Protein AF-A0A9P6IPT3-F1 (afdb_monomer_lite)

Foldseek 3Di:
DAAEEEDCDVVVVVVLCVVLPDDPVCCVVRYHYQHDDLLDLVSLLVRQWDPPDPDTEGDQEAEDADDFDWDADPDPQARIDGPDLQGLLSSLVSNLVSLVVCCVVPVVNLVRAHEYEYEAAAPQAPQDHQEDPVCNCVCVGHCVSSSVNRNSNVVVQVVLVPDPDSSSRRHPYYHYHHFAAEDDDSHLVPAPALVPDDADDSNGGDHDHYHYPNSVVVCVVVPD

Secondary structure (DSSP, 8-state):
--EEEEESSHHHHHHHHHHTT--HHHHHHHEEEEE--TT-HHHHHHHHEESS-SS-EE-SEEEE---PPEEE-S-SS--EEESSTTHHHHHHHHHHHHHHHHHHH-GGGGGGPPEEEEE--SS--SSS--S-HHHHHIIIIISHHHHHHHHHHHHHHHHHHH-S-TTT-SSSEEEEE--SEEES-S-GGG---GGG----BTTB----SEEEHHHHHHHHHHH-

Structure (mmCIF, N/CA/C/O backbone):
data_AF-A0A9P6IPT3-F1
#
_entry.id   AF-A0A9P6IPT3-F1
#
loop_
_atom_site.group_PDB
_atom_site.id
_atom_site.type_symbol
_atom_site.label_atom_id
_atom_site.label_alt_id
_atom_site.label_comp_id
_atom_site.label_asym_id
_atom_site.label_entity_id
_atom_site.label_seq_id
_atom_site.pdbx_PDB_ins_code
_atom_site.Cartn_x
_atom_site.Cartn_y
_atom_site.Cartn_z
_atom_site.occupancy
_atom_site.B_iso_or_equiv
_atom_site.auth_seq_id
_atom_site.auth_comp_id
_atom_site.auth_asym_id
_atom_site.auth_atom_id
_atom_site.pdbx_PDB_model_num
ATOM 1 N N . LEU A 1 1 ? -9.132 -12.779 11.817 1.00 64.38 1 LEU A N 1
ATOM 2 C CA . LEU A 1 1 ? -8.537 -11.549 11.252 1.00 64.38 1 LEU A CA 1
ATOM 3 C C . LEU A 1 1 ? -9.686 -10.701 10.744 1.00 64.38 1 LEU A C 1
ATOM 5 O O . LEU A 1 1 ? -10.383 -11.154 9.851 1.00 64.38 1 LEU A O 1
ATOM 9 N N . PHE A 1 2 ? -9.920 -9.542 11.355 1.00 86.88 2 PHE A N 1
ATOM 10 C CA . PHE A 1 2 ? -10.931 -8.589 10.898 1.00 86.88 2 PHE A CA 1
ATOM 11 C C . PHE A 1 2 ? -10.248 -7.503 10.062 1.00 86.88 2 PHE A C 1
ATOM 13 O O . PHE A 1 2 ? -9.174 -7.040 10.444 1.00 86.88 2 PHE A O 1
ATOM 20 N N . ALA A 1 3 ? -10.863 -7.104 8.952 1.00 92.44 3 ALA A N 1
ATOM 21 C CA . ALA A 1 3 ? -10.350 -6.084 8.050 1.00 92.44 3 ALA A CA 1
ATOM 22 C C . ALA A 1 3 ? -11.380 -4.971 7.834 1.00 92.44 3 ALA A C 1
ATOM 24 O O . ALA A 1 3 ? -12.587 -5.213 7.775 1.00 92.44 3 ALA A O 1
ATOM 25 N N . ALA A 1 4 ? -10.885 -3.749 7.661 1.00 95.06 4 ALA A N 1
ATOM 26 C CA . ALA A 1 4 ? -11.665 -2.623 7.179 1.00 95.06 4 ALA A CA 1
ATOM 27 C C . ALA A 1 4 ? -11.059 -2.133 5.859 1.00 95.06 4 ALA A C 1
ATOM 29 O O . ALA A 1 4 ? -9.839 -2.023 5.738 1.00 95.06 4 ALA A O 1
ATOM 30 N N . ALA A 1 5 ? -11.900 -1.868 4.862 1.00 95.75 5 ALA A N 1
ATOM 31 C CA . ALA A 1 5 ? -11.467 -1.431 3.541 1.00 95.75 5 ALA A CA 1
ATOM 32 C C . ALA A 1 5 ? -12.156 -0.125 3.150 1.00 95.75 5 ALA A C 1
ATOM 34 O O . ALA A 1 5 ? -13.379 -0.016 3.226 1.00 95.75 5 ALA A O 1
ATOM 35 N N . LEU A 1 6 ? -11.372 0.848 2.687 1.00 96.62 6 LEU A N 1
ATOM 36 C CA . LEU A 1 6 ? -11.879 2.078 2.088 1.00 96.62 6 LEU A CA 1
ATOM 37 C C . LEU A 1 6 ? -12.037 1.852 0.586 1.00 96.62 6 LEU A C 1
ATOM 39 O O . LEU A 1 6 ? -11.063 1.552 -0.104 1.00 96.62 6 LEU A O 1
ATOM 43 N N . ALA A 1 7 ? -13.256 1.994 0.073 1.00 95.38 7 ALA A N 1
ATOM 44 C CA . ALA A 1 7 ? -13.542 1.772 -1.338 1.00 95.38 7 ALA A CA 1
ATOM 45 C C . ALA A 1 7 ? -14.465 2.854 -1.908 1.00 95.38 7 ALA A C 1
ATOM 47 O O . ALA A 1 7 ? -15.553 3.099 -1.389 1.00 95.38 7 ALA A O 1
ATOM 48 N N . ARG A 1 8 ? -14.086 3.427 -3.058 1.00 94.00 8 ARG A N 1
ATOM 49 C CA . ARG A 1 8 ? -14.948 4.358 -3.817 1.00 94.00 8 ARG A CA 1
ATOM 50 C C . ARG A 1 8 ? -16.242 3.685 -4.281 1.00 94.00 8 ARG A C 1
ATOM 52 O O . ARG A 1 8 ? -17.315 4.285 -4.272 1.00 94.00 8 ARG A O 1
ATOM 59 N N . THR A 1 9 ? -16.134 2.411 -4.654 1.00 95.75 9 THR A N 1
ATOM 60 C CA . THR A 1 9 ? -17.243 1.575 -5.121 1.00 95.75 9 THR A CA 1
ATOM 61 C C . THR A 1 9 ? -17.257 0.269 -4.320 1.00 95.75 9 THR A C 1
ATOM 63 O O . THR A 1 9 ? -16.605 -0.690 -4.730 1.00 95.75 9 THR A O 1
ATOM 66 N N . PRO A 1 10 ? -17.963 0.213 -3.174 1.00 96.31 10 PRO A N 1
ATOM 67 C CA . PRO A 1 10 ? -18.001 -0.970 -2.311 1.00 96.31 10 PRO A CA 1
ATOM 68 C C . PRO A 1 10 ? -18.419 -2.257 -3.026 1.00 96.31 10 PRO A C 1
ATOM 70 O O . PRO A 1 10 ? -17.764 -3.279 -2.851 1.00 96.31 10 PRO A O 1
ATOM 73 N N . SER A 1 11 ? -19.443 -2.195 -3.888 1.00 96.94 11 SER A N 1
ATOM 74 C CA . SER A 1 11 ? -19.917 -3.361 -4.646 1.00 96.94 11 SER A CA 1
ATOM 75 C C . SER A 1 11 ? -18.811 -3.986 -5.488 1.00 96.94 11 SER A C 1
ATOM 77 O O . SER A 1 11 ? -18.638 -5.193 -5.451 1.00 96.94 11 SER A O 1
ATOM 79 N N . LYS A 1 12 ? -17.970 -3.1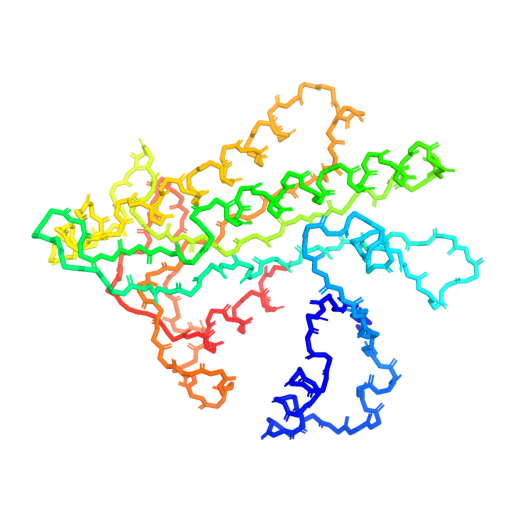72 -6.138 1.00 95.06 12 LYS A N 1
ATOM 80 C CA . LYS A 1 12 ? -16.839 -3.669 -6.931 1.00 95.06 12 LYS A CA 1
ATOM 81 C C . LYS A 1 12 ? -15.877 -4.519 -6.094 1.00 95.06 12 LYS A C 1
ATOM 83 O O . LYS A 1 12 ? -15.401 -5.536 -6.584 1.00 95.06 12 LYS A O 1
ATOM 88 N N . LEU A 1 13 ? -15.583 -4.115 -4.854 1.00 94.94 13 LEU A N 1
ATOM 89 C CA . LEU A 1 13 ? -14.733 -4.903 -3.955 1.00 94.94 13 LEU A CA 1
ATOM 90 C C . LEU A 1 13 ? -15.417 -6.222 -3.581 1.00 94.94 13 LEU A C 1
ATOM 92 O O . LEU A 1 13 ? -14.804 -7.279 -3.703 1.00 94.94 13 LEU A O 1
ATOM 96 N N . THR A 1 14 ? -16.681 -6.160 -3.164 1.00 96.38 14 THR A N 1
ATOM 97 C CA . THR A 1 14 ? -17.465 -7.345 -2.791 1.00 96.38 14 THR A CA 1
ATOM 98 C C . THR A 1 14 ? -17.565 -8.335 -3.952 1.00 96.38 14 THR A C 1
ATOM 100 O O . THR A 1 14 ? -17.230 -9.503 -3.779 1.00 96.38 14 THR A O 1
ATOM 103 N N . ASP A 1 15 ? -17.912 -7.870 -5.152 1.00 96.56 15 ASP A N 1
ATOM 104 C CA . ASP A 1 15 ? -18.024 -8.693 -6.359 1.00 96.56 15 ASP A CA 1
ATOM 105 C C . ASP A 1 15 ? -16.684 -9.356 -6.710 1.00 96.56 15 ASP A C 1
ATOM 107 O O . ASP A 1 15 ? -16.635 -10.546 -7.023 1.00 96.56 15 ASP A O 1
ATOM 111 N N . MET A 1 16 ? -15.572 -8.615 -6.600 1.00 94.56 16 MET A N 1
ATOM 112 C CA . MET A 1 16 ? -14.225 -9.150 -6.830 1.00 94.56 16 MET A CA 1
ATOM 113 C C . MET A 1 16 ? -13.822 -10.219 -5.807 1.00 94.56 16 MET A C 1
ATOM 115 O O . MET A 1 16 ? -13.091 -11.144 -6.160 1.00 94.56 16 MET A O 1
ATOM 119 N N . LEU A 1 17 ? -14.254 -10.104 -4.550 1.00 95.62 17 LEU A N 1
ATOM 120 C CA . LEU A 1 17 ? -13.977 -11.103 -3.513 1.00 95.62 17 LEU A CA 1
ATOM 121 C C . LEU A 1 17 ? -14.840 -12.358 -3.701 1.00 95.62 17 LEU A C 1
ATOM 123 O O . LEU A 1 17 ? -14.320 -13.474 -3.643 1.00 95.62 17 LEU A O 1
ATOM 127 N N . LEU A 1 18 ? -16.130 -12.182 -4.001 1.00 96.50 18 LEU A N 1
ATOM 128 C CA . LEU A 1 18 ? -17.054 -13.277 -4.308 1.00 96.50 18 LEU A CA 1
ATOM 129 C C . LEU A 1 18 ? -16.589 -14.073 -5.535 1.00 96.50 18 LEU A C 1
ATOM 131 O O . LEU A 1 18 ? -16.532 -15.301 -5.493 1.00 96.50 18 LEU A O 1
ATOM 135 N N . ALA A 1 19 ? -16.172 -13.385 -6.604 1.00 95.00 19 ALA A N 1
ATOM 136 C CA . ALA A 1 19 ? -15.645 -14.013 -7.817 1.00 95.00 19 ALA A CA 1
ATOM 137 C C . ALA A 1 19 ? -14.377 -14.852 -7.566 1.00 95.00 19 ALA A C 1
ATOM 139 O O . ALA A 1 19 ? -14.074 -15.772 -8.325 1.00 95.00 19 ALA A O 1
ATOM 140 N N . GLN A 1 20 ? -13.646 -14.562 -6.487 1.00 93.62 20 GLN A N 1
ATOM 141 C CA . GLN A 1 20 ? -12.460 -15.311 -6.071 1.00 93.62 20 GLN A CA 1
ATOM 142 C C . GLN A 1 20 ? -12.770 -16.460 -5.102 1.00 93.62 20 GLN A C 1
ATOM 144 O O . GLN A 1 20 ? -11.864 -17.197 -4.715 1.00 93.62 20 GLN A O 1
ATOM 149 N N . GLY A 1 21 ? -14.046 -16.669 -4.765 1.00 94.38 21 GLY A N 1
ATOM 150 C CA . GLY A 1 21 ? -14.508 -17.771 -3.925 1.00 94.38 21 GLY A CA 1
ATOM 151 C C . GLY A 1 21 ? -14.603 -17.440 -2.436 1.00 94.38 21 GLY A C 1
ATOM 152 O O . GLY A 1 21 ? -14.810 -18.351 -1.635 1.00 94.38 21 GLY A O 1
ATOM 153 N N . VAL A 1 22 ? -14.477 -16.168 -2.041 1.00 95.25 22 VAL A N 1
ATOM 154 C CA . VAL A 1 22 ? -14.778 -15.756 -0.663 1.00 95.25 22 VAL A CA 1
ATOM 155 C C . VAL A 1 22 ? -16.291 -15.816 -0.467 1.00 95.25 22 VAL A C 1
ATOM 157 O O . VAL A 1 22 ? -17.038 -15.257 -1.262 1.00 95.25 22 VAL A O 1
ATOM 160 N N . SER A 1 23 ? -16.765 -16.506 0.570 1.00 97.00 23 SER A N 1
ATOM 161 C CA . SER A 1 23 ? -18.206 -16.611 0.826 1.00 97.00 23 SER A CA 1
ATOM 162 C C . SER A 1 23 ? -18.781 -15.311 1.392 1.00 97.00 23 SER A C 1
ATOM 164 O O . SER A 1 23 ? -18.106 -14.597 2.137 1.00 97.00 23 SER A O 1
ATOM 166 N N . GLN A 1 24 ? -20.060 -15.042 1.113 1.00 96.25 24 GLN A N 1
ATOM 167 C CA . GLN A 1 24 ? -20.765 -13.880 1.666 1.00 96.25 24 GLN A CA 1
ATOM 168 C C . GLN A 1 24 ? -20.699 -13.849 3.202 1.00 96.25 24 GLN A C 1
ATOM 170 O O . GLN A 1 24 ? -20.415 -12.812 3.789 1.00 96.25 24 GLN A O 1
ATOM 175 N N . THR A 1 25 ? -20.842 -15.008 3.853 1.00 96.69 25 THR A N 1
ATOM 176 C CA . THR A 1 25 ? -20.732 -15.135 5.314 1.00 96.69 25 THR A CA 1
ATOM 177 C C . THR A 1 25 ? -19.375 -14.669 5.846 1.00 96.69 25 THR A C 1
ATOM 179 O O . THR A 1 25 ? -19.314 -14.027 6.895 1.00 96.69 25 THR A O 1
ATOM 182 N N . ILE A 1 26 ? -18.274 -14.959 5.144 1.00 95.56 26 ILE A N 1
ATOM 183 C CA . ILE A 1 26 ? -16.946 -14.464 5.532 1.00 95.56 26 ILE A CA 1
ATOM 184 C C . ILE A 1 26 ? -16.878 -12.945 5.371 1.00 95.56 26 ILE A C 1
ATOM 186 O O . ILE A 1 26 ? -16.367 -12.275 6.266 1.00 95.56 26 ILE A O 1
ATOM 190 N N . LEU A 1 27 ? -17.409 -12.395 4.276 1.00 94.94 27 LEU A N 1
ATOM 191 C CA . LEU A 1 27 ? -17.416 -10.948 4.053 1.00 94.94 27 LEU A CA 1
ATOM 192 C C . LEU A 1 27 ? -18.180 -10.221 5.163 1.00 94.94 27 LEU A C 1
ATOM 194 O O . LEU A 1 27 ? -17.615 -9.344 5.809 1.00 94.94 27 LEU A O 1
ATOM 198 N N . ASP A 1 28 ? -19.398 -10.659 5.474 1.00 93.50 28 ASP A N 1
ATOM 199 C CA . ASP A 1 28 ? -20.241 -10.021 6.493 1.00 93.50 28 ASP A CA 1
ATOM 200 C C . ASP A 1 28 ? -19.611 -10.085 7.899 1.00 93.50 28 ASP A C 1
ATOM 202 O O . ASP A 1 28 ? -19.743 -9.170 8.719 1.00 93.50 28 ASP A O 1
ATOM 206 N N . THR A 1 29 ? -18.887 -11.168 8.198 1.00 92.50 29 THR A N 1
ATOM 207 C CA . THR A 1 29 ? -18.313 -11.398 9.533 1.00 92.50 29 THR A CA 1
ATOM 208 C C . THR A 1 29 ? -16.900 -10.847 9.703 1.00 92.50 29 THR A C 1
ATOM 210 O O . THR A 1 29 ? -16.542 -10.472 10.822 1.00 92.50 29 THR A O 1
ATOM 213 N N . GLN A 1 30 ? -16.100 -10.742 8.639 1.00 92.94 30 GLN A N 1
ATOM 214 C CA . GLN A 1 30 ? -14.675 -10.388 8.718 1.00 92.94 30 GLN A CA 1
ATOM 215 C C . GLN A 1 30 ? -14.306 -9.077 8.014 1.00 92.94 30 GLN A C 1
ATOM 217 O O . GLN A 1 30 ? -13.222 -8.567 8.287 1.00 92.94 30 GLN A O 1
ATOM 222 N N . LEU A 1 31 ? -15.170 -8.501 7.171 1.00 94.12 31 LEU A N 1
ATOM 223 C CA . LEU A 1 31 ? -14.871 -7.289 6.405 1.00 94.12 31 LEU A CA 1
ATOM 224 C C . LEU A 1 31 ? -15.882 -6.169 6.688 1.00 94.12 31 LEU A C 1
ATOM 226 O O . LEU A 1 31 ? -17.083 -6.337 6.513 1.00 94.12 31 LEU A O 1
ATOM 230 N N . THR A 1 32 ? -15.386 -4.989 7.053 1.00 94.81 32 THR A N 1
ATOM 231 C CA . THR A 1 32 ? -16.171 -3.747 7.012 1.00 94.81 32 THR A CA 1
ATOM 232 C C . THR A 1 32 ? -15.725 -2.919 5.815 1.00 94.81 32 THR A C 1
ATOM 234 O O . THR A 1 32 ? -14.556 -2.553 5.712 1.00 94.81 32 THR A O 1
ATOM 237 N N . VAL A 1 33 ? -16.646 -2.584 4.911 1.00 95.12 33 VAL A N 1
ATOM 238 C CA . VAL A 1 33 ? -16.342 -1.710 3.769 1.00 95.12 33 VAL A CA 1
ATOM 239 C C . VAL A 1 33 ? -16.861 -0.307 4.049 1.00 95.12 33 VAL A C 1
ATOM 241 O O . VAL A 1 33 ? -18.066 -0.088 4.161 1.00 95.12 33 VAL A O 1
ATOM 244 N N . VAL A 1 34 ? -15.948 0.654 4.137 1.00 95.69 34 VAL A N 1
ATOM 245 C CA . VAL A 1 34 ? -16.264 2.077 4.246 1.00 95.69 34 VAL A CA 1
ATOM 246 C C . VAL A 1 34 ? -16.278 2.663 2.841 1.00 95.69 34 VAL A C 1
ATOM 248 O O . VAL A 1 34 ? -15.278 2.626 2.120 1.00 95.69 34 VAL A O 1
ATOM 251 N N . LYS A 1 35 ? -17.428 3.202 2.431 1.00 96.44 35 LYS A N 1
ATOM 252 C CA . LYS A 1 35 ? -17.524 3.946 1.176 1.00 96.44 35 LYS A CA 1
ATOM 253 C C . LYS A 1 35 ? -16.842 5.300 1.344 1.00 96.44 35 LYS A C 1
ATOM 255 O O . LYS A 1 35 ? -17.249 6.071 2.205 1.00 96.44 35 LYS A O 1
ATOM 260 N N . GLY A 1 36 ? -15.866 5.602 0.497 1.00 95.31 36 GLY A N 1
ATOM 261 C CA . GLY A 1 36 ? -15.194 6.898 0.521 1.00 95.31 36 GLY A CA 1
ATOM 262 C C . GLY A 1 36 ? -14.037 7.002 -0.462 1.00 95.31 36 GLY A C 1
ATOM 263 O O . GLY A 1 36 ? -13.746 6.066 -1.212 1.00 95.31 36 GLY A O 1
ATOM 264 N N . ASP A 1 37 ? -13.395 8.164 -0.452 1.00 94.06 37 ASP A N 1
ATOM 265 C CA . ASP A 1 37 ? -12.212 8.481 -1.249 1.00 94.06 37 ASP A CA 1
ATOM 266 C C . ASP A 1 37 ? -11.037 8.794 -0.317 1.00 94.06 37 ASP A C 1
ATOM 268 O O . ASP A 1 37 ? -11.233 9.217 0.818 1.00 94.06 37 ASP A O 1
ATOM 272 N N . ILE A 1 38 ? -9.806 8.603 -0.786 1.00 93.88 38 ILE A N 1
ATOM 273 C CA . ILE A 1 38 ? -8.619 8.924 0.010 1.00 93.88 38 ILE A CA 1
ATOM 274 C C . ILE A 1 38 ? -8.417 10.439 0.185 1.00 93.88 38 ILE A C 1
ATOM 276 O O . ILE A 1 38 ? -7.635 10.868 1.029 1.00 93.88 38 ILE A O 1
ATOM 280 N N . ALA A 1 39 ? -9.122 11.263 -0.589 1.00 93.62 39 ALA A N 1
ATOM 281 C CA . ALA A 1 39 ? -9.234 12.698 -0.360 1.00 93.62 39 ALA A CA 1
ATOM 282 C C . ALA A 1 39 ? -10.152 13.059 0.828 1.00 93.62 39 ALA A C 1
ATOM 284 O O . ALA A 1 39 ? -10.065 14.172 1.339 1.00 93.62 39 ALA A O 1
ATOM 285 N N . ASP A 1 40 ? -11.016 12.143 1.279 1.00 96.31 40 ASP A N 1
ATOM 286 C CA . ASP A 1 40 ? -11.967 12.372 2.370 1.00 96.31 40 ASP A CA 1
ATOM 287 C C . ASP A 1 40 ? -11.390 11.896 3.713 1.00 96.31 40 ASP A C 1
ATOM 289 O O . ASP A 1 40 ? -11.427 10.712 4.057 1.00 96.31 40 ASP A O 1
ATOM 293 N N . ILE A 1 41 ? -10.878 12.844 4.503 1.00 97.50 41 ILE A N 1
ATOM 294 C CA . ILE A 1 41 ? -10.296 12.579 5.826 1.00 97.50 41 ILE A CA 1
ATOM 295 C C . ILE A 1 41 ? -11.295 11.898 6.769 1.00 97.50 41 ILE A C 1
ATOM 297 O O . ILE A 1 41 ? -10.901 11.010 7.525 1.00 97.50 41 ILE A O 1
ATOM 301 N N . ALA A 1 42 ? -12.586 12.239 6.715 1.00 96.38 42 ALA A N 1
ATOM 302 C CA . ALA A 1 42 ? -13.582 11.617 7.583 1.00 96.38 42 ALA A CA 1
ATOM 303 C C . ALA A 1 42 ? -13.768 10.134 7.230 1.00 96.38 42 ALA A C 1
ATOM 305 O O . ALA A 1 42 ? -13.803 9.282 8.121 1.00 96.38 42 ALA A O 1
ATOM 306 N N . ALA A 1 43 ? -13.804 9.799 5.937 1.00 96.38 43 ALA A N 1
ATOM 307 C CA . ALA A 1 43 ? -13.847 8.409 5.492 1.00 96.38 43 ALA A CA 1
ATOM 308 C C . ALA A 1 43 ? -12.578 7.631 5.884 1.00 96.38 43 ALA A C 1
ATOM 310 O O . ALA A 1 43 ? -12.674 6.473 6.301 1.00 96.38 43 ALA A O 1
ATOM 311 N N . ILE A 1 44 ? -11.401 8.268 5.823 1.00 97.62 44 ILE A N 1
ATOM 312 C CA . ILE A 1 44 ? -10.141 7.671 6.290 1.00 97.62 44 ILE A CA 1
ATOM 313 C C . ILE A 1 44 ? -10.201 7.391 7.795 1.00 97.62 44 ILE A C 1
ATOM 315 O O . ILE A 1 44 ? -9.861 6.296 8.236 1.00 97.62 44 ILE A O 1
ATOM 319 N N . LYS A 1 45 ? -10.681 8.340 8.601 1.00 96.19 45 LYS A N 1
ATOM 320 C CA . LYS A 1 45 ? -10.830 8.130 10.047 1.00 96.19 45 LYS A CA 1
ATOM 321 C C . LYS A 1 45 ? -11.779 6.972 10.348 1.00 96.19 45 LYS A C 1
ATOM 323 O O . LYS A 1 45 ? -11.453 6.111 11.160 1.00 96.19 45 LYS A O 1
ATOM 328 N N . ASN A 1 46 ? -12.899 6.902 9.632 1.00 94.06 46 ASN A N 1
ATOM 329 C CA . ASN A 1 46 ? -13.887 5.837 9.788 1.00 94.06 46 ASN A CA 1
ATOM 330 C C . ASN A 1 46 ? -13.339 4.447 9.443 1.00 94.06 46 ASN A C 1
ATOM 332 O O . ASN A 1 46 ? -13.711 3.485 10.104 1.00 94.06 46 ASN A O 1
ATOM 336 N N . VAL A 1 47 ? -12.470 4.314 8.431 1.00 95.44 47 VAL A N 1
ATOM 337 C CA . VAL A 1 47 ? -11.857 3.010 8.111 1.00 95.44 47 VAL A CA 1
ATOM 338 C C . VAL A 1 47 ? -10.736 2.640 9.089 1.00 95.44 47 VAL A C 1
ATOM 340 O O . VAL A 1 47 ? -10.513 1.459 9.345 1.00 95.44 47 VAL A O 1
ATOM 343 N N . LEU A 1 48 ? -10.027 3.630 9.644 1.00 95.62 48 LEU A N 1
ATOM 344 C CA . LEU A 1 48 ? -8.938 3.408 10.600 1.00 95.62 48 LEU A CA 1
ATOM 345 C C . LEU A 1 48 ? -9.441 3.061 12.006 1.00 95.62 48 LEU A C 1
ATOM 347 O O . LEU A 1 48 ? -8.719 2.415 12.767 1.00 95.62 48 LEU A O 1
ATOM 351 N N . LEU A 1 49 ? -10.654 3.482 12.358 1.00 92.62 49 LEU A N 1
ATOM 352 C CA . LEU A 1 49 ? -11.299 3.154 13.624 1.00 92.62 49 LEU A CA 1
ATOM 353 C C . LEU A 1 49 ? -12.147 1.883 13.481 1.00 92.62 49 LEU A C 1
ATOM 355 O O . LEU A 1 49 ? -13.016 1.766 12.623 1.00 92.62 49 LEU A O 1
ATOM 359 N N . SER A 1 50 ? -11.910 0.912 14.357 1.00 79.12 50 SER A N 1
ATOM 360 C CA . SER A 1 50 ? -12.687 -0.321 14.418 1.00 79.12 50 SER A CA 1
ATOM 361 C C . SER A 1 50 ? -14.094 -0.048 14.936 1.00 79.12 50 SER A C 1
ATOM 363 O O . SER A 1 50 ? -14.278 0.455 16.043 1.00 79.12 50 SER A O 1
ATOM 365 N N . THR A 1 51 ? -15.091 -0.475 14.165 1.00 69.31 51 THR A N 1
ATOM 366 C CA . THR A 1 51 ? -16.510 -0.375 14.530 1.00 69.31 51 THR A CA 1
ATOM 367 C C . THR A 1 51 ? -17.016 -1.567 15.349 1.00 69.31 51 THR A C 1
ATOM 369 O O . THR A 1 51 ? -18.172 -1.576 15.763 1.00 69.31 51 THR A O 1
ATOM 3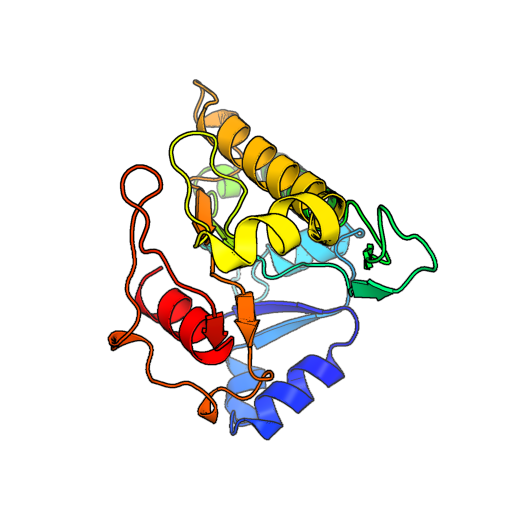72 N N . LYS A 1 52 ? -16.182 -2.595 15.575 1.00 70.06 52 LYS A N 1
ATOM 373 C CA . LYS A 1 52 ? -16.581 -3.850 16.248 1.00 70.06 52 LYS A CA 1
ATOM 374 C C . LYS A 1 52 ? -16.211 -3.922 17.728 1.00 70.06 52 LYS A C 1
ATOM 376 O O . LYS A 1 52 ? -16.582 -4.880 18.400 1.00 70.06 52 LYS A O 1
ATOM 381 N N . SER A 1 53 ? -15.468 -2.944 18.233 1.00 63.59 53 SER A N 1
ATOM 382 C CA . SER A 1 53 ? -15.054 -2.879 19.633 1.00 63.59 53 SER A CA 1
ATOM 383 C C . SER A 1 53 ? -15.915 -1.873 20.392 1.00 63.59 53 SER A C 1
ATOM 385 O O . SER A 1 53 ? -16.239 -0.810 19.874 1.00 63.59 53 SER A O 1
ATOM 387 N N . THR A 1 54 ? -16.261 -2.197 21.637 1.00 63.03 54 THR A N 1
ATOM 388 C CA . THR A 1 54 ? -16.962 -1.282 22.554 1.00 63.03 54 THR A CA 1
ATOM 389 C C . THR A 1 54 ? -16.061 -0.148 23.047 1.00 63.03 54 THR A C 1
ATOM 391 O O . THR A 1 54 ? -16.557 0.894 23.464 1.00 63.03 54 THR A O 1
ATOM 394 N N . ALA A 1 55 ? -14.740 -0.335 22.977 1.00 64.56 55 ALA A N 1
ATOM 395 C CA . ALA A 1 55 ? -13.739 0.702 23.202 1.00 64.56 55 ALA A CA 1
ATOM 396 C C . ALA A 1 55 ? -13.148 1.177 21.865 1.00 64.56 55 ALA A C 1
ATOM 398 O O . ALA A 1 55 ? -13.014 0.353 20.951 1.00 64.56 55 ALA A O 1
ATOM 399 N N . PRO A 1 56 ? -12.720 2.447 21.748 1.00 65.69 56 PRO A N 1
ATOM 400 C CA . PRO A 1 56 ? -12.098 2.924 20.526 1.00 65.69 56 PRO A CA 1
ATOM 401 C C . PRO A 1 56 ? -10.817 2.143 20.237 1.00 65.69 56 PRO A C 1
ATOM 403 O O . PRO A 1 56 ? -9.862 2.148 21.017 1.00 65.69 56 PRO A O 1
ATOM 406 N N . ALA A 1 57 ? -10.823 1.416 19.127 1.00 84.62 57 ALA A N 1
ATOM 407 C CA . ALA A 1 57 ? -9.702 0.603 18.696 1.00 84.62 57 ALA A CA 1
ATOM 408 C C . ALA A 1 57 ? -9.265 1.086 17.319 1.00 84.62 57 ALA A C 1
ATOM 410 O O . ALA A 1 57 ? -10.033 1.027 16.366 1.00 84.62 57 ALA A O 1
ATOM 411 N N . ILE A 1 58 ? -8.035 1.574 17.229 1.00 92.69 58 ILE A N 1
ATOM 412 C CA . ILE A 1 58 ? -7.413 1.941 15.961 1.00 92.69 58 ILE A CA 1
ATOM 413 C C . ILE A 1 58 ? -6.850 0.691 15.276 1.00 92.69 58 ILE A C 1
ATOM 415 O O . ILE A 1 58 ? -6.479 -0.277 15.948 1.00 92.69 58 ILE A O 1
ATOM 419 N N . ALA A 1 59 ? -6.795 0.699 13.946 1.00 93.56 59 ALA A N 1
ATOM 420 C CA . ALA A 1 59 ? -6.144 -0.346 13.170 1.00 93.56 59 ALA A CA 1
ATOM 421 C C . ALA A 1 59 ? -4.705 -0.578 13.662 1.00 93.56 59 ALA A C 1
ATOM 423 O O . ALA A 1 59 ? -3.976 0.364 13.962 1.00 93.56 59 ALA A O 1
ATOM 424 N N . SER A 1 60 ? -4.282 -1.839 13.732 1.00 93.56 60 SER A N 1
ATOM 425 C CA . SER A 1 60 ? -2.905 -2.210 14.085 1.00 93.56 60 SER A CA 1
ATOM 426 C C . SER A 1 60 ? -1.955 -2.159 12.885 1.00 93.56 60 SER A C 1
ATOM 428 O O . SER A 1 60 ? -0.754 -1.925 13.045 1.00 93.56 60 SER A O 1
ATOM 430 N N . GLN A 1 61 ? -2.487 -2.394 11.686 1.00 95.06 61 GLN A N 1
ATOM 431 C CA . GLN A 1 61 ? -1.766 -2.420 10.420 1.00 95.06 61 GLN A CA 1
ATOM 432 C C . GLN A 1 61 ? -2.598 -1.724 9.342 1.00 95.06 61 GLN A C 1
ATOM 434 O O . GLN A 1 61 ? -3.815 -1.890 9.274 1.00 95.06 61 GLN A O 1
ATOM 439 N N . ILE A 1 62 ? -1.923 -0.956 8.494 1.00 97.25 62 ILE A N 1
ATOM 440 C CA . ILE A 1 62 ? -2.490 -0.292 7.323 1.00 97.25 62 ILE A CA 1
ATOM 441 C C . ILE A 1 62 ? -1.762 -0.842 6.102 1.00 97.25 62 ILE A C 1
ATOM 443 O O . ILE A 1 62 ? -0.539 -0.760 6.035 1.00 97.25 62 ILE A O 1
ATOM 447 N N . ILE A 1 63 ? -2.498 -1.362 5.122 1.00 97.06 63 ILE A N 1
ATOM 448 C CA . ILE A 1 63 ? -1.943 -1.778 3.830 1.00 97.06 63 ILE A CA 1
ATOM 449 C C . ILE A 1 63 ? -2.491 -0.835 2.763 1.00 97.06 63 ILE A C 1
ATOM 451 O O . ILE A 1 63 ? -3.702 -0.760 2.559 1.00 97.06 63 ILE A O 1
ATOM 455 N N . SER A 1 64 ? -1.606 -0.109 2.081 1.00 96.38 64 SER A N 1
ATOM 456 C CA . SER A 1 64 ? -1.973 0.820 1.013 1.00 96.38 64 SER A CA 1
ATOM 457 C C . SER A 1 64 ? -1.443 0.344 -0.336 1.00 96.38 64 SER A C 1
ATOM 459 O O . SER A 1 64 ? -0.246 0.397 -0.623 1.00 96.38 64 SER A O 1
ATOM 461 N N . GLY A 1 65 ? -2.375 -0.094 -1.182 1.00 92.25 65 GLY A N 1
ATOM 462 C CA . GLY A 1 65 ? -2.157 -0.356 -2.606 1.00 92.25 65 GLY A CA 1
ATOM 463 C C . GLY A 1 65 ? -2.646 0.782 -3.504 1.00 92.25 65 GLY A C 1
ATOM 464 O O . GLY A 1 65 ? -2.960 0.540 -4.667 1.00 92.25 65 GLY A O 1
ATOM 465 N N . ILE A 1 66 ? -2.789 2.002 -2.969 1.00 91.31 66 ILE A N 1
ATOM 466 C CA . ILE A 1 66 ? -3.304 3.141 -3.735 1.00 91.31 66 ILE A CA 1
ATOM 467 C C . ILE A 1 66 ? -2.302 3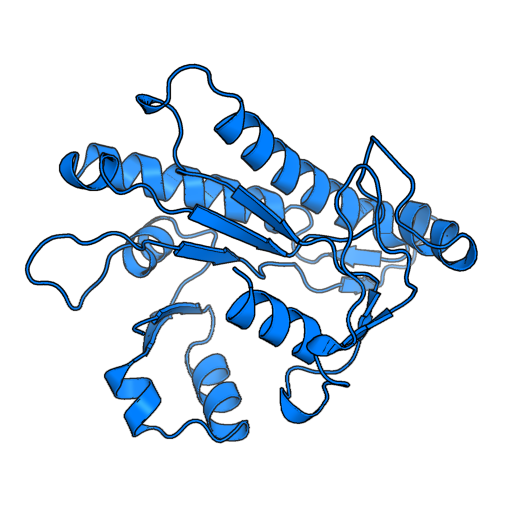.528 -4.829 1.00 91.31 66 ILE A C 1
ATOM 469 O O . ILE A 1 66 ? -1.091 3.635 -4.613 1.00 91.31 66 ILE A O 1
ATOM 473 N N . GLY A 1 67 ? -2.836 3.730 -6.025 1.00 84.31 67 GLY A N 1
ATOM 474 C CA . GLY A 1 67 ? -2.122 4.190 -7.202 1.00 84.31 67 GLY A CA 1
ATOM 475 C C . GLY A 1 67 ? -3.121 4.722 -8.217 1.00 84.31 67 GLY A C 1
ATOM 476 O O . GLY A 1 67 ? -4.302 4.364 -8.181 1.00 84.31 67 GLY A O 1
ATOM 477 N N . GLY A 1 68 ? -2.659 5.601 -9.096 1.00 76.56 68 GLY A N 1
ATOM 478 C CA . GLY A 1 68 ? -3.501 6.137 -10.155 1.00 76.56 68 GLY A CA 1
ATOM 479 C C . GLY A 1 68 ? -3.460 5.260 -11.402 1.00 76.56 68 GLY A C 1
ATOM 480 O O . GLY A 1 68 ? -2.539 4.461 -11.602 1.00 76.56 68 GLY A O 1
ATOM 481 N N . ALA A 1 69 ? -4.493 5.384 -12.230 1.00 73.19 69 ALA A N 1
ATOM 482 C CA . ALA A 1 69 ? -4.577 4.621 -13.464 1.00 73.19 69 ALA A CA 1
ATOM 483 C C . ALA A 1 69 ? -3.674 5.270 -14.527 1.00 73.19 69 ALA A C 1
ATOM 485 O O . ALA A 1 69 ? -3.751 6.488 -14.716 1.00 73.19 69 ALA A O 1
ATOM 486 N N . PRO A 1 70 ? -2.839 4.495 -15.244 1.00 68.56 70 PRO A N 1
ATOM 487 C CA . PRO A 1 70 ? -2.023 5.050 -16.312 1.00 68.56 70 PRO A CA 1
ATOM 488 C C . PRO A 1 70 ? -2.917 5.584 -17.434 1.00 68.56 70 PRO A C 1
ATOM 490 O O . PRO A 1 70 ? -3.895 4.952 -17.832 1.00 68.56 70 PRO A O 1
ATOM 493 N N . GLN A 1 71 ? -2.553 6.747 -17.954 1.00 72.75 71 GLN A N 1
ATOM 494 C CA . GLN A 1 71 ? -3.177 7.421 -19.083 1.00 72.75 71 GLN A CA 1
ATOM 495 C C . GLN A 1 71 ? -2.104 7.650 -20.146 1.00 72.75 71 GLN A C 1
ATOM 497 O O . GLN A 1 71 ? -1.047 8.211 -19.862 1.00 72.75 71 GLN A O 1
ATOM 502 N N . MET A 1 72 ? -2.353 7.208 -21.375 1.00 71.56 72 MET A N 1
ATOM 503 C CA . MET A 1 72 ? -1.429 7.458 -22.482 1.00 71.56 72 MET A CA 1
ATOM 504 C C . MET A 1 72 ? -1.655 8.871 -23.019 1.00 71.56 72 MET A C 1
ATOM 506 O O . MET A 1 72 ? -2.796 9.280 -23.225 1.00 71.56 72 MET A O 1
ATOM 510 N N . GLN A 1 73 ? -0.579 9.606 -23.284 1.00 74.94 73 GLN A N 1
ATOM 511 C CA . GLN A 1 73 ? -0.642 10.926 -23.908 1.00 74.94 73 GLN A CA 1
ATOM 512 C C . GLN A 1 73 ? 0.314 11.021 -25.097 1.00 74.94 73 GLN A C 1
ATOM 514 O O . GLN A 1 73 ? 1.348 10.353 -25.151 1.00 74.94 73 GLN A O 1
ATOM 519 N N . TRP A 1 74 ? -0.019 11.881 -26.059 1.00 67.81 74 TRP A N 1
ATOM 520 C CA . TRP A 1 74 ? 0.792 12.111 -27.255 1.00 67.81 74 TRP A CA 1
ATOM 521 C C . TRP A 1 74 ? 2.032 12.958 -26.935 1.00 67.81 74 TRP A C 1
ATOM 523 O O . TRP A 1 74 ? 2.087 14.153 -27.209 1.00 67.81 74 TRP A O 1
ATOM 533 N N . SER A 1 75 ? 3.044 12.329 -26.335 1.00 72.00 75 SER A N 1
ATOM 534 C CA . SER A 1 75 ? 4.344 12.939 -26.046 1.00 72.00 75 SER A CA 1
ATOM 535 C C . SER A 1 75 ? 5.468 11.920 -26.191 1.00 72.00 75 SER A C 1
ATOM 537 O O . SER A 1 75 ? 5.481 10.896 -25.517 1.00 72.00 75 SER A O 1
ATOM 539 N N . LEU A 1 76 ? 6.465 12.233 -27.024 1.00 66.19 76 LEU A N 1
ATOM 540 C CA . LEU A 1 76 ? 7.651 11.385 -27.212 1.00 66.19 76 LEU A CA 1
ATOM 541 C C . LEU A 1 76 ? 8.547 11.324 -25.964 1.00 66.19 76 LEU A C 1
ATOM 543 O O . LEU A 1 76 ? 9.301 10.373 -25.798 1.00 66.19 76 LEU A O 1
ATOM 547 N N . LYS A 1 77 ? 8.481 12.340 -25.093 1.00 69.06 77 LYS A N 1
ATOM 548 C CA . LYS A 1 77 ? 9.301 12.421 -23.871 1.00 69.06 77 LYS A CA 1
ATOM 549 C C . LYS A 1 77 ? 8.560 11.967 -22.615 1.00 69.06 77 LYS A C 1
ATOM 551 O O . LYS A 1 77 ? 9.207 11.639 -21.630 1.00 69.06 77 LYS A O 1
ATOM 556 N N . ARG A 1 78 ? 7.224 12.007 -22.624 1.00 70.94 78 ARG A N 1
ATOM 557 C CA . ARG A 1 78 ? 6.361 11.660 -21.482 1.00 70.94 78 ARG A CA 1
ATOM 558 C C . ARG A 1 78 ? 5.095 10.949 -21.968 1.00 70.94 78 ARG A C 1
ATOM 560 O O . ARG A 1 78 ? 4.015 11.522 -21.869 1.00 70.94 78 ARG A O 1
ATOM 567 N N . PRO A 1 79 ? 5.202 9.747 -22.547 1.00 68.06 79 PRO A N 1
ATOM 568 C CA . PRO A 1 79 ? 4.066 9.089 -23.195 1.00 68.06 79 PRO A CA 1
ATOM 569 C C . PRO A 1 79 ? 3.008 8.578 -22.206 1.00 68.06 79 PRO A C 1
ATOM 571 O O . PRO A 1 79 ? 1.884 8.297 -22.615 1.00 68.06 79 PRO A O 1
ATOM 574 N N . VAL A 1 80 ? 3.346 8.470 -20.917 1.00 74.12 80 VAL A N 1
ATOM 575 C CA . VAL A 1 80 ? 2.451 8.017 -19.848 1.00 74.12 80 VAL A CA 1
ATOM 576 C C . VAL A 1 80 ? 2.290 9.135 -18.821 1.00 74.12 80 VAL A C 1
ATOM 578 O O . VAL A 1 80 ? 3.272 9.698 -18.345 1.00 74.12 80 VAL A O 1
ATOM 581 N N . THR A 1 81 ? 1.045 9.439 -18.476 1.00 73.00 81 THR A N 1
ATOM 582 C CA . THR A 1 81 ? 0.653 10.239 -17.314 1.00 73.00 81 THR A CA 1
ATOM 583 C C . THR A 1 81 ? -0.277 9.412 -16.424 1.00 73.00 81 THR A C 1
ATOM 585 O O . THR A 1 81 ? -0.582 8.259 -16.729 1.00 73.00 81 THR A O 1
ATOM 588 N N . ILE A 1 82 ? -0.706 9.969 -15.301 1.00 72.75 82 ILE A N 1
ATOM 589 C CA . ILE A 1 82 ? -1.670 9.361 -14.386 1.00 72.75 82 ILE A CA 1
ATOM 590 C C . ILE A 1 82 ? -2.812 10.361 -14.181 1.00 72.75 82 ILE A C 1
ATOM 592 O O . ILE A 1 82 ? -2.576 11.568 -14.151 1.00 72.75 82 ILE A O 1
ATOM 596 N N . ASP A 1 83 ? -4.043 9.861 -14.060 1.00 72.56 83 ASP A N 1
ATOM 597 C CA . ASP A 1 83 ? -5.256 10.660 -13.827 1.00 72.56 83 ASP A CA 1
ATOM 598 C C . ASP A 1 83 ? -5.142 11.602 -12.615 1.00 72.56 83 ASP A C 1
ATOM 600 O O . ASP A 1 83 ? -5.527 12.768 -12.689 1.00 72.56 83 ASP A O 1
ATOM 604 N N . ASN A 1 84 ? -4.552 11.114 -11.524 1.00 80.81 84 ASN A N 1
ATOM 605 C CA . ASN A 1 84 ? -4.099 11.919 -10.400 1.00 80.81 84 ASN A CA 1
ATOM 606 C C . ASN A 1 84 ? -2.599 11.663 -10.149 1.00 80.81 84 ASN A C 1
ATOM 608 O O . ASN A 1 84 ? -2.246 10.668 -9.510 1.00 80.81 84 ASN A O 1
ATOM 612 N N . PRO A 1 85 ? -1.707 12.542 -10.641 1.00 83.75 85 PRO A N 1
ATOM 613 C CA . PRO A 1 85 ? -0.269 12.299 -10.638 1.00 83.75 85 PRO A CA 1
ATOM 614 C C . PRO A 1 85 ? 0.373 12.342 -9.251 1.00 83.75 85 PRO A C 1
ATOM 616 O O . PRO A 1 85 ? 1.527 11.964 -9.155 1.00 83.75 85 PRO A O 1
ATOM 619 N N . ASN A 1 86 ? -0.334 12.787 -8.206 1.00 90.38 86 ASN A N 1
ATOM 620 C CA . ASN A 1 86 ? 0.187 12.858 -6.834 1.00 90.38 86 ASN A CA 1
ATOM 621 C C . ASN A 1 86 ? -0.611 11.973 -5.859 1.00 90.38 86 ASN A C 1
ATOM 623 O O . ASN A 1 86 ? -0.572 12.179 -4.647 1.00 90.38 86 ASN A O 1
ATOM 627 N N . ILE A 1 87 ? -1.410 11.030 -6.369 1.00 92.44 87 ILE A N 1
ATOM 628 C CA . ILE A 1 87 ? -2.370 10.280 -5.552 1.00 92.44 87 ILE A CA 1
ATOM 629 C C . ILE A 1 87 ? -1.703 9.465 -4.442 1.00 92.44 87 ILE A C 1
ATOM 631 O O . ILE A 1 87 ? -2.287 9.334 -3.370 1.00 92.44 87 ILE A O 1
ATOM 635 N N . CYS A 1 88 ? -0.498 8.932 -4.653 1.00 94.00 88 CYS A N 1
ATOM 636 C CA . CYS A 1 88 ? 0.191 8.131 -3.645 1.00 94.00 88 CYS A CA 1
ATOM 637 C C . CYS A 1 88 ? 0.709 9.013 -2.503 1.00 94.00 88 CYS A C 1
ATOM 639 O O . CYS A 1 88 ? 0.513 8.687 -1.329 1.00 94.00 88 CYS A O 1
ATOM 641 N N . ALA A 1 89 ? 1.325 10.150 -2.834 1.00 95.44 89 ALA A N 1
ATOM 642 C CA . ALA A 1 89 ? 1.774 11.137 -1.858 1.00 95.44 89 ALA A CA 1
ATOM 643 C C . ALA A 1 89 ? 0.596 11.766 -1.098 1.00 95.44 89 ALA A C 1
ATOM 645 O O . ALA A 1 89 ? 0.625 11.853 0.135 1.00 95.44 89 ALA A O 1
ATOM 646 N N . THR A 1 90 ? -0.472 12.145 -1.808 1.00 95.75 90 THR A N 1
ATOM 647 C CA . THR A 1 90 ? -1.712 12.660 -1.210 1.00 95.75 90 THR A CA 1
ATOM 648 C C . THR A 1 90 ? -2.342 11.623 -0.287 1.00 95.75 90 THR A C 1
ATOM 650 O O . THR A 1 90 ? -2.700 11.959 0.839 1.00 95.75 90 THR A O 1
ATOM 653 N N . ALA A 1 91 ? -2.411 10.355 -0.702 1.00 96.62 91 ALA A N 1
ATOM 654 C CA . ALA A 1 91 ? -2.948 9.280 0.124 1.00 96.62 91 ALA A CA 1
ATOM 655 C C . ALA A 1 91 ? -2.207 9.149 1.457 1.00 96.62 91 ALA A C 1
ATOM 657 O O . ALA A 1 91 ? -2.826 9.176 2.520 1.00 96.62 91 ALA A O 1
ATOM 658 N N . THR A 1 92 ? -0.878 9.055 1.412 1.00 97.81 92 THR A N 1
ATOM 659 C CA . THR A 1 92 ? -0.060 8.947 2.625 1.00 97.81 92 THR A CA 1
ATOM 660 C C . THR A 1 92 ? -0.184 10.191 3.498 1.00 97.81 92 THR A C 1
ATOM 662 O O . THR A 1 92 ? -0.318 10.066 4.713 1.00 97.81 92 THR A O 1
ATOM 665 N N . THR A 1 93 ? -0.209 11.386 2.906 1.00 98.00 93 THR A N 1
ATOM 666 C CA . THR A 1 93 ? -0.402 12.648 3.642 1.00 98.00 93 THR A CA 1
ATOM 667 C C . THR A 1 93 ? -1.737 12.667 4.383 1.00 98.00 93 THR A C 1
ATOM 669 O O . THR A 1 93 ? -1.775 12.944 5.582 1.00 98.00 93 THR A O 1
ATOM 672 N N . ASN A 1 94 ? -2.816 12.288 3.704 1.00 98.38 94 ASN A N 1
ATOM 673 C CA . ASN A 1 94 ? -4.159 12.275 4.269 1.00 98.38 94 ASN A CA 1
ATOM 674 C C . ASN A 1 94 ? -4.319 11.205 5.357 1.00 98.38 94 ASN A C 1
ATOM 676 O O . ASN A 1 94 ? -4.955 11.459 6.376 1.00 98.38 94 ASN A O 1
ATOM 680 N N . ILE A 1 95 ? -3.673 10.041 5.210 1.00 98.25 95 ILE A N 1
ATOM 681 C CA . ILE A 1 95 ? -3.603 9.030 6.278 1.00 98.25 95 ILE A CA 1
ATOM 682 C C . ILE A 1 95 ? -2.876 9.590 7.508 1.00 98.25 95 ILE A C 1
ATOM 684 O O . ILE A 1 95 ? -3.367 9.436 8.626 1.00 98.25 95 ILE A O 1
ATOM 688 N N . ARG A 1 96 ? -1.736 10.278 7.334 1.00 97.94 96 ARG A N 1
ATOM 689 C CA . ARG A 1 96 ? -1.016 10.913 8.456 1.00 97.94 96 ARG A CA 1
ATOM 690 C C . ARG A 1 96 ? -1.874 11.961 9.154 1.00 97.94 96 ARG A C 1
ATOM 692 O O . ARG A 1 96 ? -1.881 12.012 10.382 1.00 97.94 96 ARG A O 1
ATOM 699 N N . GLN A 1 97 ? -2.585 12.783 8.386 1.00 98.25 97 GLN A N 1
ATOM 700 C CA . GLN A 1 97 ? -3.500 13.780 8.933 1.00 98.25 97 GLN A CA 1
ATOM 701 C C . GLN A 1 97 ? -4.629 13.117 9.730 1.00 98.25 97 GLN A C 1
ATOM 703 O O . GLN A 1 97 ? -4.826 13.462 10.892 1.00 98.25 97 GLN A O 1
ATOM 708 N N . ALA A 1 98 ? -5.306 12.124 9.152 1.00 98.12 98 ALA A N 1
ATOM 709 C CA . ALA A 1 98 ? -6.380 11.392 9.816 1.00 98.12 98 ALA A CA 1
ATOM 710 C C . ALA A 1 98 ? -5.920 10.764 11.141 1.00 98.12 98 ALA A C 1
ATOM 712 O O . ALA A 1 98 ? -6.617 10.869 12.147 1.00 98.12 98 ALA A O 1
ATOM 713 N N . LEU A 1 99 ? -4.725 10.163 11.171 1.00 97.62 99 LEU A N 1
ATOM 714 C CA . LEU A 1 99 ? -4.141 9.619 12.400 1.00 97.62 99 LEU A CA 1
ATOM 715 C C . LEU A 1 99 ? -3.877 10.704 13.449 1.00 97.62 99 LEU A C 1
ATOM 717 O O . LEU A 1 99 ? -4.205 10.505 14.613 1.00 97.62 99 LEU A O 1
ATOM 721 N N . ARG A 1 100 ? -3.333 11.864 13.055 1.00 97.00 100 ARG A N 1
ATOM 722 C CA . ARG A 1 100 ? -3.116 12.994 13.978 1.00 97.00 100 ARG A CA 1
ATOM 723 C C . ARG A 1 100 ? -4.423 13.489 14.587 1.00 97.00 100 ARG A C 1
ATOM 725 O O . ARG A 1 100 ? -4.469 13.726 15.790 1.00 97.00 100 ARG A O 1
ATOM 732 N N . GLU A 1 101 ? -5.473 13.607 13.778 1.00 97.38 101 GLU A N 1
ATOM 733 C CA . GLU A 1 101 ? -6.803 13.988 14.258 1.00 97.38 101 GLU A CA 1
ATOM 734 C C . GLU A 1 101 ? -7.373 12.940 15.222 1.00 97.38 101 GLU A C 1
ATOM 736 O O . GLU A 1 101 ? -7.838 13.302 16.299 1.00 97.38 101 GLU A O 1
ATOM 741 N N . ILE A 1 102 ? -7.258 11.645 14.900 1.00 96.38 102 ILE A N 1
ATOM 742 C CA . ILE A 1 102 ? -7.673 10.555 15.798 1.00 96.38 102 ILE A CA 1
ATOM 743 C C . ILE A 1 102 ? -6.924 10.627 17.133 1.00 96.38 102 ILE A C 1
ATOM 745 O O . ILE A 1 102 ? -7.543 10.503 18.186 1.00 96.38 102 ILE A O 1
ATOM 749 N N . TYR A 1 103 ? -5.609 10.848 17.118 1.00 95.62 103 TYR A N 1
ATOM 750 C CA . TYR A 1 103 ? -4.815 10.944 18.344 1.00 95.62 103 TYR A CA 1
ATOM 751 C C . TYR A 1 103 ? -5.184 12.166 19.187 1.00 95.62 103 TYR A C 1
ATOM 753 O O . TYR A 1 103 ? -5.168 12.079 20.412 1.00 95.62 103 TYR A O 1
ATOM 761 N N . ALA A 1 104 ? -5.534 13.288 18.555 1.00 95.38 104 ALA A N 1
ATOM 762 C CA . ALA A 1 104 ? -5.998 14.479 19.258 1.00 95.38 104 ALA A CA 1
ATOM 763 C C . ALA A 1 104 ? -7.389 14.272 19.884 1.00 95.38 104 ALA A C 1
ATOM 765 O O . ALA A 1 104 ? -7.617 14.664 21.026 1.00 95.38 104 ALA A O 1
ATOM 766 N N . GLU A 1 105 ? -8.303 13.626 19.158 1.00 94.88 105 GLU A N 1
ATOM 767 C CA . GLU A 1 105 ? -9.666 13.332 19.620 1.00 94.88 105 GLU A CA 1
ATOM 768 C C . GLU A 1 105 ? -9.699 12.224 20.679 1.00 94.88 105 GLU A C 1
ATOM 770 O O . GLU A 1 105 ? -10.539 12.236 21.579 1.00 94.88 105 GLU A O 1
ATOM 775 N N . GLN A 1 106 ? -8.795 11.248 20.572 1.00 92.69 106 GLN A N 1
ATOM 776 C CA . GLN A 1 106 ? -8.756 10.050 21.407 1.00 92.69 106 GLN A CA 1
ATOM 777 C C . GLN A 1 106 ? -7.309 9.712 21.806 1.00 92.69 106 GLN A C 1
ATOM 779 O O . GLN A 1 106 ? -6.729 8.757 21.278 1.00 92.69 106 GLN A O 1
ATOM 784 N N . PRO A 1 107 ? -6.712 10.429 22.778 1.00 91.81 107 PRO A N 1
ATOM 785 C CA . PRO A 1 107 ? -5.290 10.293 23.124 1.00 91.81 107 PRO A CA 1
ATOM 786 C C . PRO A 1 107 ? -4.827 8.877 23.494 1.00 91.81 107 PRO A C 1
ATOM 788 O O . PRO A 1 107 ? -3.668 8.527 23.279 1.00 91.81 107 PRO A O 1
ATOM 791 N N . SER A 1 108 ? -5.720 8.019 23.999 1.00 90.69 108 SER A N 1
ATOM 792 C CA . SER A 1 108 ? -5.411 6.612 24.297 1.00 90.69 108 SER A CA 1
ATOM 793 C C . SER A 1 108 ? -5.010 5.803 23.055 1.00 90.69 108 SER A C 1
ATOM 795 O O . SER A 1 108 ? -4.247 4.843 23.165 1.00 90.69 108 SER A O 1
ATOM 797 N N . THR A 1 109 ? -5.466 6.197 21.862 1.00 91.19 109 THR A N 1
ATOM 798 C CA . THR A 1 109 ? -5.114 5.532 20.597 1.00 91.19 109 THR A CA 1
ATOM 799 C C . THR A 1 109 ? -3.666 5.795 20.176 1.00 91.19 109 THR A C 1
ATOM 801 O O . THR A 1 109 ? -3.063 4.948 19.517 1.00 91.19 109 THR A O 1
ATOM 804 N N . ALA A 1 110 ? -3.052 6.893 20.637 1.00 90.81 110 ALA A N 1
ATOM 805 C CA . ALA A 1 110 ? -1.653 7.219 20.354 1.00 90.81 110 ALA A CA 1
ATOM 806 C C . ALA A 1 110 ? -0.660 6.220 20.979 1.00 90.81 110 ALA A C 1
ATOM 808 O O . ALA A 1 110 ? 0.485 6.137 20.541 1.00 90.81 110 ALA A O 1
ATOM 809 N N . GLN A 1 111 ? -1.095 5.423 21.964 1.00 89.56 111 GLN A N 1
ATOM 810 C CA . GLN A 1 111 ? -0.304 4.324 22.536 1.00 89.56 111 GLN A CA 1
ATOM 811 C C . GLN A 1 111 ? -0.270 3.080 21.630 1.00 89.56 111 GLN A C 1
ATOM 813 O O . GLN A 1 111 ? 0.495 2.151 21.880 1.00 89.56 111 GLN A O 1
ATOM 818 N N . ARG A 1 112 ? -1.112 3.028 20.589 1.00 91.12 112 ARG A N 1
ATOM 819 C CA . ARG A 1 112 ? -1.294 1.872 19.697 1.00 91.12 112 ARG A CA 1
ATOM 820 C C . ARG A 1 112 ? -1.176 2.275 18.226 1.00 91.12 112 ARG A C 1
ATOM 822 O O . ARG A 1 112 ? -2.007 1.892 17.409 1.00 91.12 112 ARG A O 1
ATOM 829 N N . LYS A 1 113 ? -0.146 3.059 17.893 1.00 95.06 113 LYS A N 1
ATOM 830 C CA . LYS A 1 113 ? 0.083 3.552 16.524 1.00 95.06 113 LYS A CA 1
ATOM 831 C C . LYS A 1 113 ? 0.157 2.382 15.525 1.00 95.06 113 LYS A C 1
ATOM 833 O O . LYS A 1 113 ? 0.867 1.409 15.803 1.00 95.06 113 LYS A O 1
ATOM 838 N N . PRO A 1 114 ? -0.513 2.458 14.362 1.00 96.12 114 PRO A N 1
ATOM 839 C CA . PRO A 1 114 ? -0.432 1.422 13.343 1.00 96.12 114 PRO A CA 1
ATOM 840 C C . PRO A 1 114 ? 0.960 1.361 12.720 1.00 96.12 114 PRO A C 1
ATOM 842 O O . PRO A 1 114 ? 1.677 2.363 12.654 1.00 96.12 114 PRO A O 1
ATOM 845 N N . SER A 1 115 ? 1.327 0.191 12.197 1.00 97.06 115 SER A N 1
ATOM 846 C CA . SER A 1 115 ? 2.346 0.112 11.144 1.00 97.06 115 SER A CA 1
ATOM 847 C C . SER A 1 115 ? 1.697 0.294 9.776 1.00 97.06 115 SER A C 1
ATOM 849 O O . SER A 1 115 ? 0.549 -0.105 9.584 1.00 97.06 115 SER A O 1
ATOM 851 N N . ILE A 1 116 ? 2.426 0.868 8.822 1.00 98.06 116 ILE A N 1
ATOM 852 C CA . ILE A 1 116 ? 1.942 1.071 7.454 1.00 98.06 116 ILE A CA 1
ATOM 853 C C . ILE A 1 116 ? 2.817 0.336 6.441 1.00 98.06 116 ILE A C 1
ATOM 855 O O . ILE A 1 116 ? 4.034 0.484 6.434 1.00 98.06 116 ILE A O 1
ATOM 859 N N . THR A 1 117 ? 2.186 -0.421 5.554 1.00 98.25 117 THR A N 1
ATOM 860 C CA . THR A 1 117 ? 2.823 -1.078 4.415 1.00 98.25 117 THR A CA 1
ATOM 861 C C . THR A 1 117 ? 2.305 -0.436 3.139 1.00 98.25 117 THR A C 1
ATOM 863 O O . THR A 1 117 ? 1.097 -0.421 2.896 1.00 98.25 117 THR A O 1
ATOM 866 N N . VAL A 1 118 ? 3.203 0.103 2.317 1.00 97.56 118 VAL A N 1
ATOM 867 C CA . VAL A 1 118 ? 2.851 0.725 1.034 1.00 97.56 118 VAL A CA 1
ATOM 868 C C . VAL A 1 118 ? 3.433 -0.056 -0.135 1.00 97.56 118 VAL A C 1
ATOM 870 O O . VAL A 1 118 ? 4.586 -0.491 -0.098 1.00 97.56 118 VAL A O 1
ATOM 873 N N . ILE A 1 119 ? 2.641 -0.201 -1.197 1.00 96.50 119 ILE A N 1
ATOM 874 C CA . ILE A 1 119 ? 3.107 -0.761 -2.467 1.00 96.50 119 ILE A CA 1
ATOM 875 C C . ILE A 1 119 ? 3.663 0.384 -3.322 1.00 96.50 119 ILE A C 1
ATOM 877 O O . ILE A 1 119 ? 2.933 1.273 -3.774 1.00 96.50 119 ILE A O 1
ATOM 881 N N . SER A 1 120 ? 4.976 0.363 -3.515 1.00 94.44 120 SER A N 1
ATOM 882 C CA . SER A 1 120 ? 5.771 1.294 -4.313 1.00 94.44 120 SER A CA 1
ATOM 883 C C . SER A 1 120 ? 6.196 0.638 -5.639 1.00 94.44 120 SER A C 1
ATOM 885 O O . SER A 1 120 ? 5.398 -0.074 -6.248 1.00 94.44 120 SER A O 1
ATOM 887 N N . THR A 1 121 ? 7.413 0.895 -6.120 1.00 92.88 121 THR A N 1
ATOM 888 C CA . THR A 1 121 ? 7.982 0.328 -7.353 1.00 92.88 121 THR A CA 1
ATOM 889 C C . THR A 1 121 ? 9.511 0.306 -7.286 1.00 92.88 121 THR A C 1
ATOM 891 O O . THR A 1 121 ? 10.105 1.112 -6.570 1.00 92.88 121 THR A O 1
ATOM 894 N N . THR A 1 122 ? 10.150 -0.599 -8.031 1.00 92.88 122 THR A N 1
ATOM 895 C CA . THR A 1 122 ? 11.592 -0.514 -8.328 1.00 92.88 122 THR A CA 1
ATOM 896 C C . THR A 1 122 ? 11.903 0.734 -9.167 1.00 92.88 122 THR A C 1
ATOM 898 O O . THR A 1 122 ? 11.007 1.335 -9.763 1.00 92.88 122 THR A O 1
ATOM 901 N N . GLY A 1 123 ? 13.172 1.125 -9.239 1.00 89.12 123 GLY A N 1
ATOM 902 C CA . GLY A 1 123 ? 13.681 2.294 -9.962 1.00 89.12 123 GLY A CA 1
ATOM 903 C C . GLY A 1 123 ? 13.644 3.588 -9.154 1.00 89.12 123 GLY A C 1
ATOM 904 O O . GLY A 1 123 ? 13.708 4.669 -9.741 1.00 89.12 123 GLY A O 1
ATOM 905 N N . LEU A 1 124 ? 13.492 3.477 -7.829 1.00 88.75 124 LEU A N 1
ATOM 906 C CA . LEU A 1 124 ? 13.389 4.607 -6.898 1.00 88.75 124 LEU A CA 1
ATOM 907 C C . LEU A 1 124 ? 14.535 4.701 -5.891 1.00 88.75 124 LEU A C 1
ATOM 909 O O . LEU A 1 124 ? 14.660 5.742 -5.244 1.00 88.75 124 LEU A O 1
ATOM 913 N N . SER A 1 125 ? 15.316 3.632 -5.708 1.00 86.94 125 SER A N 1
ATOM 914 C CA . SER A 1 125 ? 16.378 3.624 -4.704 1.00 86.94 125 SER A CA 1
ATOM 915 C C . SER A 1 125 ? 17.488 4.607 -5.064 1.00 86.94 125 SER A C 1
ATOM 917 O O . SER A 1 125 ? 17.953 4.644 -6.199 1.00 86.94 125 SER A O 1
ATOM 919 N N . ASP A 1 126 ? 17.949 5.355 -4.062 1.00 85.88 126 ASP A N 1
ATOM 920 C CA . ASP A 1 126 ? 19.156 6.181 -4.159 1.00 85.88 126 ASP A CA 1
ATOM 921 C C . ASP A 1 126 ? 20.420 5.417 -3.692 1.00 85.88 126 ASP A C 1
ATOM 923 O O . ASP A 1 126 ? 21.517 5.971 -3.713 1.00 85.88 126 ASP A O 1
ATOM 927 N N . VAL A 1 127 ? 20.281 4.154 -3.254 1.00 89.31 127 VAL A N 1
ATOM 928 C CA . VAL A 1 127 ? 21.368 3.330 -2.686 1.00 89.31 127 VAL A CA 1
ATOM 929 C C . VAL A 1 127 ? 21.969 2.390 -3.730 1.00 89.31 127 VAL A C 1
ATOM 931 O O . VAL A 1 127 ? 23.189 2.318 -3.874 1.00 89.31 127 VAL A O 1
ATOM 934 N N . CYS A 1 128 ? 21.123 1.652 -4.449 1.00 89.69 128 CYS A N 1
ATOM 935 C CA . CYS A 1 128 ? 21.544 0.669 -5.442 1.00 89.69 128 CYS A CA 1
ATOM 936 C C . CYS A 1 128 ? 20.520 0.582 -6.578 1.00 89.69 128 CYS A C 1
ATOM 938 O O . CYS A 1 128 ? 19.325 0.743 -6.353 1.00 89.69 128 CYS A O 1
ATOM 940 N N . GLU A 1 129 ? 20.983 0.293 -7.794 1.00 90.00 129 GLU A N 1
ATOM 941 C CA . GLU A 1 129 ? 20.095 0.041 -8.929 1.00 90.00 129 GLU A CA 1
ATOM 942 C C . GLU A 1 129 ? 19.338 -1.283 -8.733 1.00 90.00 129 GLU A C 1
ATOM 944 O O . GLU A 1 129 ? 19.940 -2.357 -8.667 1.00 90.00 129 GLU A O 1
ATOM 949 N N . ASP A 1 130 ? 18.010 -1.205 -8.656 1.00 90.94 130 ASP A N 1
ATOM 950 C CA . ASP A 1 130 ? 17.101 -2.337 -8.452 1.00 90.94 130 ASP A CA 1
ATOM 951 C C . ASP A 1 130 ? 16.294 -2.690 -9.720 1.00 90.94 130 ASP A C 1
ATOM 953 O O . ASP A 1 130 ? 15.473 -3.614 -9.702 1.00 90.94 130 ASP A O 1
ATOM 957 N N . VAL A 1 131 ? 16.560 -2.012 -10.848 1.00 91.25 131 VAL A N 1
ATOM 958 C CA . VAL A 1 131 ? 15.956 -2.286 -12.160 1.00 91.25 131 VAL A CA 1
ATOM 959 C C . VAL A 1 131 ? 16.952 -3.005 -13.078 1.00 91.25 131 VAL A C 1
ATOM 961 O O . VAL A 1 131 ? 18.092 -2.562 -13.242 1.00 91.25 131 VAL A O 1
ATOM 964 N N . PRO A 1 132 ? 16.553 -4.101 -13.754 1.00 92.06 132 PRO A N 1
ATOM 965 C CA . PRO A 1 132 ? 17.424 -4.740 -14.732 1.00 92.06 132 PRO A CA 1
ATOM 966 C C . PRO A 1 132 ? 17.705 -3.798 -15.907 1.00 92.06 132 PRO A C 1
ATOM 968 O O . PRO A 1 132 ? 16.808 -3.101 -16.378 1.00 92.06 132 PRO A O 1
ATOM 971 N N . PHE A 1 133 ? 18.930 -3.841 -16.438 1.00 88.81 133 PHE A N 1
ATOM 972 C CA . PHE A 1 133 ? 19.416 -2.930 -17.484 1.00 88.81 133 PHE A CA 1
ATOM 973 C C . PHE A 1 133 ? 18.420 -2.701 -18.637 1.00 88.81 133 PHE A C 1
ATOM 975 O O . PHE A 1 133 ? 18.152 -1.564 -19.014 1.00 88.81 133 PHE A O 1
ATOM 982 N N . GLY A 1 134 ? 17.787 -3.766 -19.147 1.00 85.44 134 GLY A N 1
ATOM 983 C CA . GLY A 1 134 ? 16.825 -3.667 -20.253 1.00 85.44 134 GLY A CA 1
ATOM 984 C C . GLY A 1 134 ? 15.555 -2.859 -19.948 1.00 85.44 134 GLY A C 1
ATOM 985 O O . GLY A 1 134 ? 14.867 -2.444 -20.877 1.00 85.44 134 GLY A O 1
ATOM 986 N N . PHE A 1 135 ? 15.225 -2.627 -18.674 1.00 89.00 135 PHE A N 1
ATOM 987 C CA . PHE A 1 135 ? 14.058 -1.848 -18.241 1.00 89.00 135 PHE A CA 1
ATOM 988 C C . PHE A 1 135 ? 14.404 -0.437 -17.767 1.00 89.00 135 PHE A C 1
ATOM 990 O O . PHE A 1 135 ? 13.488 0.357 -17.563 1.00 89.00 135 PHE A O 1
ATOM 997 N N . GLN A 1 136 ? 15.683 -0.077 -17.663 1.00 86.88 136 GLN A N 1
ATOM 998 C CA . GLN A 1 136 ? 16.097 1.244 -17.183 1.00 86.88 136 GLN A CA 1
ATOM 999 C C . GLN A 1 136 ? 15.504 2.379 -18.027 1.00 86.88 136 GLN A C 1
ATOM 1001 O O . GLN A 1 136 ? 14.958 3.332 -17.481 1.00 86.88 136 GLN A O 1
ATOM 1006 N N . THR A 1 137 ? 15.498 2.271 -19.361 1.00 83.50 137 THR A N 1
ATOM 1007 C CA . THR A 1 137 ? 14.883 3.309 -20.211 1.00 83.50 137 THR A CA 1
ATOM 1008 C C . THR A 1 137 ? 13.383 3.453 -19.949 1.00 83.50 137 THR A C 1
ATOM 1010 O O . THR A 1 137 ? 12.884 4.569 -19.820 1.00 83.50 137 THR A O 1
ATOM 1013 N N . LEU A 1 138 ? 12.660 2.336 -19.826 1.00 81.56 138 LEU A N 1
ATOM 1014 C CA . LEU A 1 138 ? 11.235 2.349 -19.489 1.00 81.56 138 LEU A CA 1
ATOM 1015 C C . LEU A 1 138 ? 11.015 3.023 -18.124 1.00 81.56 138 LEU A C 1
ATOM 1017 O O . LEU A 1 138 ? 10.202 3.935 -18.002 1.00 81.56 138 LEU A O 1
ATOM 1021 N N . TYR A 1 139 ? 11.774 2.621 -17.111 1.00 81.56 139 TYR A N 1
ATOM 1022 C CA . TYR A 1 139 ? 11.599 3.083 -15.737 1.00 81.56 139 TYR A CA 1
ATOM 1023 C C . TYR A 1 139 ? 12.003 4.552 -15.548 1.00 81.56 139 TYR A C 1
ATOM 1025 O O . TYR A 1 139 ? 11.269 5.317 -14.929 1.00 81.56 139 TYR A O 1
ATOM 1033 N N . HIS A 1 140 ? 13.124 4.987 -16.121 1.00 78.81 140 HIS A N 1
ATOM 1034 C CA . HIS A 1 140 ? 13.630 6.346 -15.915 1.00 78.81 140 HIS A CA 1
ATOM 1035 C C . HIS A 1 140 ? 13.040 7.385 -16.873 1.00 78.81 140 HIS A C 1
ATOM 1037 O O . HIS A 1 140 ? 13.085 8.573 -16.562 1.00 78.81 140 HIS A O 1
ATOM 1043 N N . VAL A 1 141 ? 12.491 6.976 -18.025 1.00 75.69 141 VAL A N 1
ATOM 1044 C CA . VAL A 1 141 ? 11.931 7.912 -19.018 1.00 75.69 141 VAL A CA 1
ATOM 1045 C C . VAL A 1 141 ? 10.412 7.817 -19.081 1.00 75.69 141 VAL A C 1
ATOM 1047 O O . VAL A 1 141 ? 9.726 8.824 -18.923 1.00 75.69 141 VAL A O 1
ATOM 1050 N N . VAL A 1 142 ? 9.867 6.617 -19.290 1.00 75.62 142 VAL A N 1
ATOM 1051 C CA . VAL A 1 142 ? 8.421 6.430 -19.493 1.00 75.62 142 VAL A CA 1
ATOM 1052 C C . VAL A 1 142 ? 7.656 6.526 -18.175 1.00 75.62 142 VAL A C 1
ATOM 1054 O O . VAL A 1 142 ? 6.581 7.118 -18.140 1.00 75.62 142 VAL A O 1
ATOM 1057 N N . LEU A 1 143 ? 8.218 5.990 -17.089 1.00 80.38 143 LEU A N 1
ATOM 1058 C CA . LEU A 1 143 ? 7.591 5.963 -15.762 1.00 80.38 143 LEU A CA 1
ATOM 1059 C C . LEU A 1 143 ? 8.094 7.067 -14.821 1.00 80.38 143 LEU A C 1
ATOM 1061 O O . LEU A 1 143 ? 7.786 7.051 -13.632 1.00 80.38 143 LEU A O 1
ATOM 1065 N N . ALA A 1 144 ? 8.806 8.066 -15.350 1.00 81.12 144 ALA A N 1
ATOM 1066 C CA . ALA A 1 144 ? 9.417 9.129 -14.555 1.00 81.12 144 ALA A CA 1
ATOM 1067 C C . ALA A 1 144 ? 8.409 9.910 -13.694 1.00 81.12 144 ALA A C 1
ATOM 1069 O O . ALA A 1 144 ? 8.689 10.218 -12.538 1.00 81.12 144 ALA A O 1
ATOM 1070 N N . ASP A 1 145 ? 7.239 10.246 -14.243 1.00 80.31 145 ASP A N 1
ATOM 1071 C CA . ASP A 1 145 ? 6.216 11.000 -13.513 1.00 80.31 145 ASP A CA 1
ATOM 1072 C C . ASP A 1 145 ? 5.520 10.141 -12.429 1.00 80.31 145 ASP A C 1
ATOM 1074 O O . ASP A 1 145 ? 5.509 10.577 -11.277 1.00 80.31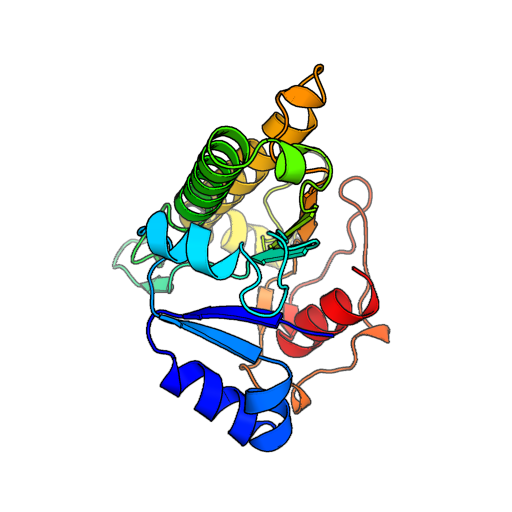 145 ASP A O 1
ATOM 1078 N N . PRO A 1 146 ? 5.070 8.897 -12.705 1.00 84.06 146 PRO A N 1
ATOM 1079 C CA . PRO A 1 146 ? 4.659 7.947 -11.661 1.00 84.06 146 PRO A CA 1
ATOM 1080 C C . PRO A 1 146 ? 5.701 7.732 -10.552 1.00 84.06 146 PRO A C 1
ATOM 1082 O O . PRO A 1 146 ? 5.359 7.608 -9.375 1.00 84.06 146 PRO A O 1
ATOM 1085 N N . HIS A 1 147 ? 6.986 7.693 -10.914 1.00 89.25 147 HIS A N 1
ATOM 1086 C CA . HIS A 1 147 ? 8.077 7.513 -9.961 1.00 89.25 147 HIS A CA 1
ATOM 1087 C C . HIS A 1 147 ? 8.239 8.697 -9.011 1.00 89.25 147 HIS A C 1
ATOM 1089 O O . HIS A 1 147 ? 8.562 8.481 -7.846 1.00 89.25 147 HIS A O 1
ATOM 1095 N N . LYS A 1 148 ? 7.978 9.932 -9.453 1.00 90.44 148 LYS A N 1
ATOM 1096 C CA . LYS A 1 148 ? 8.031 11.107 -8.566 1.00 90.44 148 LYS A CA 1
ATOM 1097 C C . LYS A 1 148 ? 7.014 11.006 -7.435 1.00 90.44 148 LYS A C 1
ATOM 1099 O O . LYS A 1 148 ? 7.377 11.235 -6.287 1.00 90.44 148 LYS A O 1
ATOM 1104 N N . ASP A 1 149 ? 5.783 10.608 -7.747 1.00 92.06 149 ASP A N 1
ATOM 1105 C CA . ASP A 1 149 ? 4.716 10.418 -6.755 1.00 92.06 149 ASP A CA 1
ATOM 1106 C C . ASP A 1 149 ? 5.076 9.336 -5.733 1.00 92.06 149 ASP A C 1
ATOM 1108 O O . ASP A 1 149 ? 4.997 9.536 -4.521 1.00 92.06 149 ASP A O 1
ATOM 1112 N N . LYS A 1 150 ? 5.550 8.183 -6.219 1.00 94.25 150 LYS A N 1
ATOM 1113 C CA . LYS A 1 150 ? 5.989 7.089 -5.348 1.00 94.25 150 LYS A CA 1
ATOM 1114 C C . LYS A 1 150 ? 7.214 7.475 -4.513 1.00 94.25 150 LYS A C 1
ATOM 1116 O O . LYS A 1 150 ? 7.249 7.147 -3.330 1.00 94.25 150 LYS A O 1
ATOM 1121 N N . LYS A 1 151 ? 8.177 8.215 -5.072 1.00 94.62 151 LYS A N 1
ATOM 1122 C CA . LYS A 1 151 ? 9.344 8.715 -4.328 1.00 94.62 151 LYS A CA 1
ATOM 1123 C C . LYS A 1 151 ? 8.927 9.679 -3.219 1.00 94.62 151 LYS A C 1
ATOM 1125 O O . LYS A 1 151 ? 9.422 9.566 -2.102 1.00 94.62 151 LYS A O 1
ATOM 1130 N N . GLU A 1 152 ? 7.978 10.568 -3.494 1.00 96.06 152 GLU A N 1
ATOM 1131 C CA . GLU A 1 152 ? 7.434 11.484 -2.491 1.00 96.06 152 GLU A CA 1
ATOM 1132 C C . GLU A 1 152 ? 6.671 10.737 -1.385 1.00 96.06 152 GLU A C 1
ATOM 1134 O O . GLU A 1 152 ? 6.889 10.982 -0.199 1.00 96.06 152 GLU A O 1
ATOM 1139 N N . MET A 1 153 ? 5.848 9.751 -1.752 1.00 96.88 153 MET A N 1
ATOM 1140 C CA . MET A 1 153 ? 5.196 8.844 -0.804 1.00 96.88 153 MET A CA 1
ATOM 1141 C C . MET A 1 153 ? 6.217 8.155 0.122 1.00 96.88 153 MET A C 1
ATOM 1143 O O . MET A 1 153 ? 6.017 8.109 1.337 1.00 96.88 153 MET A O 1
ATOM 1147 N N . GLU A 1 154 ? 7.315 7.629 -0.428 1.00 97.00 154 GLU A N 1
ATOM 1148 C CA . GLU A 1 154 ? 8.376 6.996 0.361 1.00 97.00 154 GLU A CA 1
ATOM 1149 C C . GLU A 1 154 ? 9.145 7.989 1.243 1.00 97.00 154 GLU A C 1
ATOM 1151 O O . GLU A 1 154 ? 9.499 7.645 2.378 1.00 97.00 154 GLU A O 1
ATOM 1156 N N . ARG A 1 155 ? 9.384 9.213 0.752 1.00 97.00 155 ARG A N 1
ATOM 1157 C CA . ARG A 1 155 ? 10.023 10.298 1.510 1.00 97.00 155 ARG A CA 1
ATOM 1158 C C . ARG A 1 155 ? 9.206 10.634 2.750 1.00 97.00 155 ARG A C 1
ATOM 1160 O O . ARG A 1 155 ? 9.753 10.613 3.846 1.00 97.00 155 ARG A O 1
ATOM 1167 N N . ILE A 1 156 ? 7.896 10.837 2.597 1.00 97.50 156 ILE A N 1
ATOM 1168 C CA . ILE A 1 156 ? 6.979 11.150 3.703 1.00 97.50 156 ILE A CA 1
ATOM 1169 C C . ILE A 1 156 ? 7.056 10.094 4.823 1.00 97.50 156 ILE A C 1
ATOM 1171 O O . ILE A 1 156 ? 7.078 10.442 6.004 1.00 97.50 156 ILE A O 1
ATOM 1175 N N . LEU A 1 157 ? 7.106 8.804 4.471 1.00 97.12 157 LEU A N 1
ATOM 1176 C CA . LEU A 1 157 ? 7.207 7.706 5.446 1.00 97.12 157 LEU A CA 1
ATOM 1177 C C . LEU A 1 157 ? 8.586 7.620 6.107 1.00 97.12 157 LEU A C 1
ATOM 1179 O O . LEU A 1 157 ? 8.694 7.327 7.301 1.00 97.12 157 LEU A O 1
ATOM 1183 N N . THR A 1 158 ? 9.637 7.870 5.327 1.00 96.00 158 THR A N 1
ATOM 1184 C CA . THR A 1 158 ? 11.018 7.884 5.819 1.00 96.00 158 THR A CA 1
ATOM 1185 C C . THR A 1 158 ? 11.210 9.038 6.805 1.00 96.00 158 THR A C 1
ATOM 1187 O O . THR A 1 158 ? 11.776 8.836 7.874 1.00 96.00 158 THR A O 1
ATOM 1190 N N . GLU A 1 159 ? 10.654 10.214 6.510 1.00 96.44 159 GLU A N 1
ATOM 1191 C CA . GLU A 1 159 ? 10.678 11.379 7.399 1.00 96.44 159 GLU A CA 1
ATOM 1192 C C . GLU A 1 159 ? 9.916 11.142 8.695 1.00 96.44 159 GLU A C 1
ATOM 1194 O O . GLU A 1 159 ? 10.423 11.483 9.758 1.00 96.44 159 GLU A O 1
ATOM 1199 N N . ASP A 1 160 ? 8.736 10.517 8.632 1.00 96.12 160 ASP A N 1
ATOM 1200 C CA . ASP A 1 160 ? 7.992 10.151 9.841 1.00 96.12 160 ASP A CA 1
ATOM 1201 C C . ASP A 1 160 ? 8.813 9.209 10.734 1.00 96.12 160 ASP A C 1
ATOM 1203 O O . ASP A 1 160 ? 8.899 9.415 11.941 1.00 96.12 160 ASP A O 1
ATOM 1207 N N . SER A 1 161 ? 9.489 8.228 10.128 1.00 93.44 161 SER A N 1
ATOM 1208 C CA . SER A 1 161 ? 10.337 7.262 10.841 1.00 93.44 161 SER A CA 1
ATOM 1209 C C . SER A 1 161 ? 11.614 7.890 11.414 1.00 93.44 161 SER A C 1
ATOM 1211 O O . SER A 1 161 ? 12.114 7.434 12.440 1.00 93.44 161 SER A O 1
ATOM 1213 N N . ALA A 1 162 ? 12.133 8.941 10.773 1.00 94.69 162 ALA A N 1
ATOM 1214 C CA . ALA A 1 162 ? 13.350 9.644 11.176 1.00 94.69 162 ALA A CA 1
ATOM 1215 C C . ALA A 1 162 ? 13.130 10.689 12.287 1.00 94.69 162 ALA A C 1
ATOM 1217 O O . ALA A 1 162 ? 14.106 11.217 12.821 1.00 94.69 162 ALA A O 1
ATOM 1218 N N . LEU A 1 163 ? 11.878 10.998 12.658 1.00 93.88 163 LEU A N 1
ATOM 1219 C CA . LEU A 1 163 ? 11.599 11.921 13.762 1.00 93.88 163 LEU A CA 1
ATOM 1220 C C . LEU A 1 163 ? 12.213 11.383 15.067 1.00 93.88 163 LEU A C 1
ATOM 1222 O O . LEU A 1 163 ? 11.959 10.226 15.413 1.00 93.88 163 LEU A O 1
ATOM 1226 N N . PRO A 1 164 ? 12.995 12.189 15.809 1.00 90.81 164 PRO A N 1
ATOM 1227 C CA . PRO A 1 164 ? 13.682 11.724 17.014 1.00 90.81 164 PRO A CA 1
ATOM 1228 C C . PRO A 1 164 ? 12.709 11.441 18.162 1.00 90.81 164 PRO A C 1
ATOM 1230 O O . PRO A 1 164 ? 12.921 10.512 18.934 1.00 90.81 164 PRO A O 1
ATOM 1233 N N . ASP A 1 165 ? 11.632 12.220 18.251 1.00 92.06 165 ASP A N 1
ATOM 1234 C CA . ASP A 1 165 ? 10.579 12.022 19.238 1.00 92.06 165 ASP A CA 1
ATOM 1235 C C . ASP A 1 165 ? 9.545 11.010 18.727 1.00 92.06 165 ASP A C 1
ATOM 1237 O O . ASP A 1 165 ? 8.809 11.272 17.770 1.00 92.06 165 ASP A O 1
ATOM 1241 N N . GLU A 1 166 ? 9.460 9.858 19.395 1.00 87.81 166 GLU A N 1
ATOM 1242 C CA . GLU A 1 166 ? 8.462 8.827 19.104 1.00 87.81 166 GLU A CA 1
ATOM 1243 C C . GLU A 1 166 ? 7.031 9.344 19.245 1.00 87.81 166 GLU A C 1
ATOM 1245 O O . GLU A 1 166 ? 6.136 8.866 18.542 1.00 87.81 166 GLU A O 1
ATOM 1250 N N . SER A 1 167 ? 6.795 10.331 20.116 1.00 87.38 167 SER A N 1
ATOM 1251 C CA . SER A 1 167 ? 5.477 10.928 20.319 1.00 87.38 167 SER A CA 1
ATOM 1252 C C . SER A 1 167 ? 4.998 11.672 19.065 1.00 87.38 167 SER A C 1
ATOM 1254 O O . SER A 1 167 ? 3.822 11.559 18.709 1.00 87.38 167 SER A O 1
ATOM 1256 N N . ALA A 1 168 ? 5.924 12.295 18.326 1.00 90.31 168 ALA A N 1
ATOM 1257 C CA . ALA A 1 168 ? 5.665 13.055 17.104 1.00 90.31 168 ALA A CA 1
ATOM 1258 C C . ALA A 1 168 ? 5.434 12.184 15.852 1.00 90.31 168 ALA A C 1
ATOM 1260 O O . ALA A 1 168 ? 4.854 12.663 14.869 1.00 90.31 168 ALA A O 1
ATOM 1261 N N . ARG A 1 169 ? 5.864 10.913 15.874 1.00 95.56 169 ARG A N 1
ATOM 1262 C CA . ARG A 1 169 ? 5.616 9.941 14.791 1.00 95.56 169 ARG A CA 1
ATOM 1263 C C . ARG A 1 169 ? 4.137 9.597 14.710 1.00 95.56 169 ARG A C 1
ATOM 1265 O O . ARG A 1 169 ? 3.481 9.472 15.743 1.00 95.56 169 ARG A O 1
ATOM 1272 N N . VAL A 1 170 ? 3.594 9.384 13.516 1.00 97.00 170 VAL A N 1
ATOM 1273 C CA . VAL A 1 170 ? 2.190 8.945 13.387 1.00 97.00 170 VAL A CA 1
ATOM 1274 C C . VAL A 1 170 ? 2.060 7.433 13.253 1.00 97.00 170 VAL A C 1
ATOM 1276 O O . VAL A 1 170 ? 1.037 6.875 13.652 1.00 97.00 170 VAL A O 1
ATOM 1279 N N . PHE A 1 171 ? 3.106 6.773 12.757 1.00 97.50 171 PHE A N 1
ATOM 1280 C CA . PHE A 1 171 ? 3.194 5.324 12.632 1.00 97.50 171 PHE A CA 1
ATOM 1281 C C . PHE A 1 171 ? 4.192 4.758 13.645 1.00 97.50 171 PHE A C 1
ATOM 1283 O O . PHE A 1 171 ? 5.150 5.426 14.029 1.00 97.50 171 PHE A O 1
ATOM 1290 N N . ARG A 1 172 ? 4.008 3.496 14.049 1.00 95.69 172 ARG A N 1
ATOM 1291 C CA . ARG A 1 172 ? 5.047 2.765 14.806 1.00 95.69 172 ARG A CA 1
ATOM 1292 C C . ARG A 1 172 ? 6.190 2.270 13.914 1.00 95.69 172 ARG A C 1
ATOM 1294 O O . ARG A 1 172 ? 7.260 1.946 14.409 1.00 95.69 172 ARG A O 1
ATOM 1301 N N . GLY A 1 173 ? 5.937 2.155 12.612 1.00 95.75 173 GLY A N 1
ATOM 1302 C CA . GLY A 1 173 ? 6.884 1.662 11.619 1.00 95.75 173 GLY A CA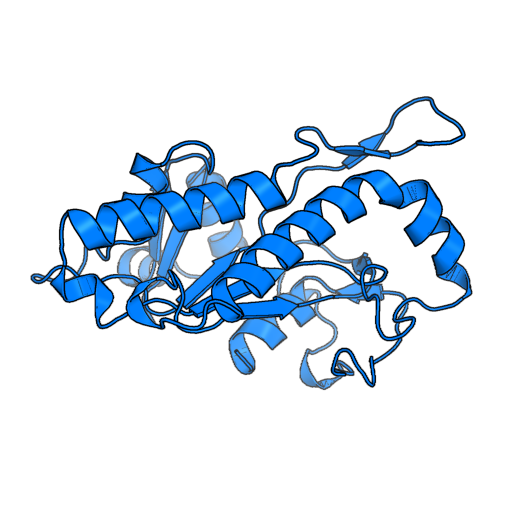 1
ATOM 1303 C C . GLY A 1 173 ? 6.266 1.646 10.225 1.00 95.75 173 GLY A C 1
ATOM 1304 O O . GLY A 1 173 ? 5.039 1.590 10.085 1.00 95.75 173 GLY A O 1
ATOM 1305 N N . ALA A 1 174 ? 7.117 1.699 9.204 1.00 96.88 174 ALA A N 1
ATOM 1306 C CA . ALA A 1 174 ? 6.709 1.716 7.806 1.00 96.88 174 ALA A CA 1
ATOM 1307 C C . ALA A 1 174 ? 7.486 0.678 6.988 1.00 96.88 174 ALA A C 1
ATOM 1309 O O . ALA A 1 174 ? 8.695 0.528 7.152 1.00 96.88 174 ALA A O 1
ATOM 1310 N N . ILE A 1 175 ? 6.791 -0.011 6.084 1.00 97.19 175 ILE A N 1
ATOM 1311 C CA . ILE A 1 175 ? 7.358 -0.995 5.162 1.00 97.19 175 ILE A CA 1
ATOM 1312 C C . ILE A 1 175 ? 7.052 -0.542 3.734 1.00 97.19 175 ILE A C 1
ATOM 1314 O O . ILE A 1 175 ? 5.899 -0.313 3.364 1.00 97.19 175 ILE A O 1
ATOM 1318 N N . LYS A 1 176 ? 8.103 -0.397 2.926 1.00 96.56 176 LYS A N 1
ATOM 1319 C CA . LYS A 1 176 ? 8.024 0.029 1.525 1.00 96.56 176 LYS A CA 1
ATOM 1320 C C . LYS A 1 176 ? 8.280 -1.189 0.644 1.00 96.56 176 LYS A C 1
ATOM 1322 O O . LYS A 1 176 ? 9.400 -1.687 0.605 1.00 96.56 176 LYS A O 1
ATOM 1327 N N . ILE A 1 177 ? 7.254 -1.682 -0.046 1.00 96.88 177 ILE A N 1
ATOM 1328 C CA . ILE A 1 177 ? 7.385 -2.830 -0.952 1.00 96.88 177 ILE A CA 1
ATOM 1329 C C . ILE A 1 177 ? 7.621 -2.312 -2.365 1.00 96.88 177 ILE A C 1
ATOM 1331 O O . ILE A 1 177 ? 6.769 -1.615 -2.909 1.00 96.88 177 ILE A O 1
ATOM 1335 N N . ARG A 1 178 ? 8.760 -2.652 -2.973 1.00 96.06 178 ARG A N 1
ATOM 1336 C CA . ARG A 1 178 ? 9.126 -2.248 -4.340 1.00 96.06 178 ARG A CA 1
ATOM 1337 C C . ARG A 1 178 ? 9.079 -3.457 -5.282 1.00 96.06 178 ARG A C 1
ATOM 1339 O O . ARG A 1 178 ? 10.106 -4.089 -5.509 1.00 96.06 178 ARG A O 1
ATOM 1346 N N . PRO A 1 179 ? 7.899 -3.843 -5.798 1.00 95.44 179 PRO A N 1
ATOM 1347 C CA . PRO A 1 179 ? 7.816 -4.914 -6.782 1.00 95.44 179 PRO A CA 1
ATOM 1348 C C . PRO A 1 179 ? 8.428 -4.468 -8.119 1.00 95.44 179 PRO A C 1
ATOM 1350 O O . PRO A 1 179 ? 8.324 -3.297 -8.497 1.00 95.44 179 PRO A O 1
ATOM 1353 N N . SER A 1 180 ? 8.999 -5.418 -8.867 1.00 94.31 180 SER A N 1
ATOM 1354 C CA . SER A 1 180 ? 9.261 -5.248 -10.305 1.00 94.31 180 SER A CA 1
ATOM 1355 C C . SER A 1 180 ? 7.945 -5.037 -11.075 1.00 94.31 180 SER A C 1
ATOM 1357 O O . SER A 1 180 ? 6.859 -5.047 -10.491 1.00 94.31 180 SER A O 1
ATOM 1359 N N . LEU A 1 181 ? 8.005 -4.882 -12.401 1.00 91.88 181 LEU A N 1
ATOM 1360 C CA . LEU A 1 181 ? 6.827 -4.554 -13.208 1.00 91.88 181 LEU A CA 1
ATOM 1361 C C . LEU A 1 181 ? 5.669 -5.539 -12.962 1.00 91.88 181 LEU A C 1
ATOM 1363 O O . LEU A 1 181 ? 5.779 -6.742 -13.220 1.00 91.88 181 LEU A O 1
ATOM 1367 N N . LEU A 1 182 ? 4.550 -5.016 -12.454 1.00 92.56 182 LEU A N 1
ATOM 1368 C CA . LEU A 1 182 ? 3.393 -5.821 -12.069 1.00 92.56 182 LEU A CA 1
ATOM 1369 C C . LEU A 1 182 ? 2.643 -6.357 -13.294 1.00 92.56 182 LEU A C 1
ATOM 1371 O O . LEU A 1 182 ? 2.202 -5.607 -14.166 1.00 92.56 182 LEU A O 1
ATOM 1375 N N . THR A 1 183 ? 2.426 -7.667 -13.304 1.00 92.06 183 THR A N 1
ATOM 1376 C CA . THR A 1 183 ? 1.732 -8.425 -14.355 1.00 92.06 183 THR A CA 1
ATOM 1377 C C . THR A 1 183 ? 0.572 -9.240 -13.777 1.00 92.06 183 THR A C 1
ATOM 1379 O O . THR A 1 183 ? 0.380 -9.294 -12.560 1.00 92.06 183 THR A O 1
ATOM 1382 N N . GLY A 1 184 ? -0.232 -9.849 -14.650 1.00 88.50 184 GLY A N 1
ATOM 1383 C CA . GLY A 1 184 ? -1.449 -10.563 -14.258 1.00 88.50 184 GLY A CA 1
ATOM 1384 C C . GLY A 1 184 ? -2.615 -9.625 -13.949 1.00 88.50 184 GLY A C 1
ATOM 1385 O O . GLY A 1 184 ? -2.517 -8.410 -14.115 1.00 88.50 184 GLY A O 1
ATOM 1386 N N . ASP A 1 185 ? -3.728 -10.186 -13.506 1.00 85.38 185 ASP A N 1
ATOM 1387 C CA . ASP A 1 185 ? -4.927 -9.454 -13.109 1.00 85.38 185 ASP A CA 1
ATOM 1388 C C . ASP A 1 185 ? -5.105 -9.501 -11.579 1.00 85.38 185 ASP A C 1
ATOM 1390 O O . ASP A 1 185 ? -4.143 -9.667 -10.827 1.00 85.38 185 ASP A O 1
ATOM 1394 N N . SER A 1 186 ? -6.329 -9.277 -11.106 1.00 81.06 186 SER A N 1
ATOM 1395 C CA . SER A 1 186 ? -6.684 -9.340 -9.689 1.00 81.06 186 SER A CA 1
ATOM 1396 C C . SER A 1 186 ? -7.033 -10.749 -9.196 1.00 81.06 186 SER A C 1
ATOM 1398 O O . SER A 1 186 ? -7.489 -10.871 -8.064 1.00 81.06 186 SER A O 1
ATOM 1400 N N . ASN A 1 187 ? -6.894 -11.795 -10.018 1.00 88.69 187 ASN A N 1
ATOM 1401 C CA . ASN A 1 187 ? -7.239 -13.162 -9.642 1.00 88.69 187 ASN A CA 1
ATOM 1402 C C . ASN A 1 187 ? -6.081 -13.827 -8.885 1.00 88.69 187 ASN A C 1
ATOM 1404 O O . ASN A 1 187 ? -5.026 -14.097 -9.463 1.00 88.69 187 ASN A O 1
ATOM 1408 N N . ILE A 1 188 ? -6.301 -14.169 -7.612 1.00 87.94 188 ILE A N 1
ATOM 1409 C CA . ILE A 1 188 ? -5.305 -14.854 -6.769 1.00 87.94 188 ILE A CA 1
ATOM 1410 C C . ILE A 1 188 ? -4.803 -16.177 -7.364 1.00 87.94 188 ILE A C 1
ATOM 1412 O O . ILE A 1 188 ? -3.654 -16.549 -7.152 1.00 87.94 188 ILE A O 1
ATOM 1416 N N . LYS A 1 189 ? -5.613 -16.874 -8.173 1.00 88.00 189 LYS A N 1
ATOM 1417 C CA . LYS A 1 189 ? -5.215 -18.144 -8.806 1.00 88.00 189 LYS A CA 1
ATOM 1418 C C . LYS A 1 189 ? -4.225 -17.961 -9.960 1.00 88.00 189 LYS A C 1
ATOM 1420 O O . LYS A 1 189 ? -3.679 -18.943 -10.448 1.00 88.00 189 LYS A O 1
ATOM 1425 N N . GLY A 1 190 ? -4.016 -16.725 -10.416 1.00 85.94 190 GLY A N 1
ATOM 1426 C CA . GLY A 1 190 ? -3.074 -16.390 -11.483 1.00 85.94 190 GLY A CA 1
ATOM 1427 C C . GLY A 1 190 ? -1.619 -16.251 -11.022 1.00 85.94 190 GLY A C 1
ATOM 1428 O O . GLY A 1 190 ? -0.767 -15.911 -11.846 1.00 85.94 190 GLY A O 1
ATOM 1429 N N . GLY A 1 191 ? -1.331 -16.448 -9.731 1.00 88.62 191 GLY A N 1
ATOM 1430 C CA . GLY A 1 191 ? 0.026 -16.425 -9.181 1.00 88.62 191 GLY A CA 1
ATOM 1431 C C . GLY A 1 191 ? 0.893 -17.597 -9.652 1.00 88.62 191 GLY A C 1
ATOM 1432 O O . GLY A 1 191 ? 0.397 -18.652 -10.048 1.00 88.62 191 GLY A O 1
ATOM 1433 N N . LYS A 1 192 ? 2.216 -17.418 -9.617 1.00 91.31 192 LYS A N 1
ATOM 1434 C CA . LYS A 1 192 ? 3.210 -18.474 -9.888 1.0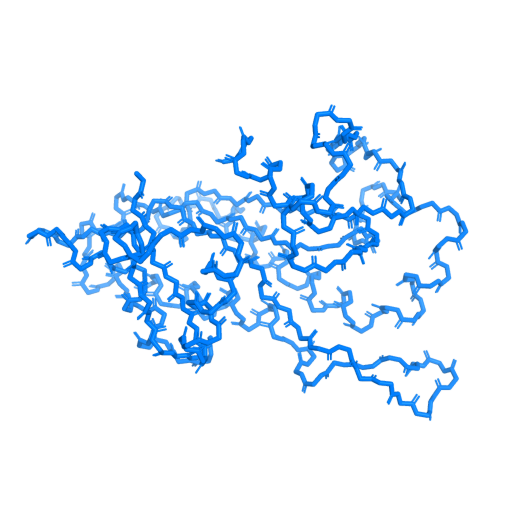0 91.31 192 LYS A CA 1
ATOM 1435 C C . LYS A 1 192 ? 3.712 -19.154 -8.605 1.00 91.31 192 LYS A C 1
ATOM 1437 O O . LYS A 1 192 ? 4.458 -20.145 -8.700 1.00 91.31 192 LYS A O 1
ATOM 1442 N N . GLY A 1 193 ? 3.283 -18.651 -7.446 1.00 93.12 193 GLY A N 1
ATOM 1443 C CA . GLY A 1 193 ? 3.608 -19.107 -6.099 1.00 93.12 193 GLY A CA 1
ATOM 1444 C C . GLY A 1 193 ? 4.586 -18.154 -5.416 1.00 93.12 193 GLY A C 1
ATOM 1445 O O . GLY A 1 193 ? 5.739 -18.036 -5.846 1.00 93.12 193 GLY A O 1
ATOM 1446 N N . TRP A 1 194 ? 4.147 -17.513 -4.331 1.00 94.69 194 TRP A N 1
ATOM 1447 C CA . TRP A 1 194 ? 4.924 -16.497 -3.615 1.00 94.69 194 TRP A CA 1
ATOM 1448 C C . TRP A 1 194 ? 6.252 -17.014 -3.045 1.00 94.69 194 TRP A C 1
ATOM 1450 O O . TRP A 1 194 ? 7.221 -16.264 -2.960 1.00 94.69 194 TRP A O 1
ATOM 1460 N N . GLN A 1 195 ? 6.352 -18.307 -2.717 1.00 95.25 195 GLN A N 1
ATOM 1461 C CA . GLN A 1 195 ? 7.579 -18.903 -2.171 1.00 95.25 195 GLN A CA 1
ATOM 1462 C C . GLN A 1 195 ? 8.735 -18.913 -3.184 1.00 95.25 195 GLN A C 1
ATOM 1464 O O . GLN A 1 195 ? 9.890 -19.107 -2.814 1.00 95.25 195 GLN A O 1
ATOM 1469 N N . LYS A 1 196 ? 8.440 -18.724 -4.476 1.00 93.69 196 LYS A N 1
ATOM 1470 C CA . LYS A 1 196 ? 9.453 -18.620 -5.537 1.00 93.69 196 LYS A CA 1
ATOM 1471 C C . LYS A 1 196 ? 9.970 -17.196 -5.720 1.00 93.69 196 LYS A C 1
ATOM 1473 O O . LYS A 1 196 ? 10.887 -16.988 -6.519 1.00 93.69 196 LYS A O 1
ATOM 1478 N N . LEU A 1 197 ? 9.371 -16.214 -5.044 1.00 95.56 197 LEU A N 1
ATOM 1479 C CA . LEU A 1 197 ? 9.814 -14.834 -5.134 1.00 95.56 197 LEU A CA 1
ATOM 1480 C C . LEU A 1 197 ? 11.207 -14.698 -4.531 1.00 95.56 197 LEU A C 1
ATOM 1482 O O . LEU A 1 197 ? 11.501 -15.194 -3.446 1.00 95.56 197 LEU A O 1
ATOM 1486 N N . LYS A 1 198 ? 12.069 -13.984 -5.249 1.00 96.06 198 LYS A N 1
ATOM 1487 C CA . LYS A 1 198 ? 13.340 -13.519 -4.708 1.00 96.06 198 LYS A CA 1
ATOM 1488 C C . LYS A 1 198 ? 13.084 -12.164 -4.072 1.00 96.06 198 LYS A C 1
ATOM 1490 O O . LYS A 1 198 ? 12.618 -11.256 -4.755 1.00 96.06 198 LYS A O 1
ATOM 1495 N N . VAL A 1 199 ? 13.397 -12.043 -2.790 1.00 96.38 199 VAL A N 1
ATOM 1496 C CA . VAL A 1 199 ? 13.225 -10.807 -2.026 1.00 96.38 199 VAL A CA 1
ATOM 1497 C C . VAL A 1 199 ? 14.591 -10.336 -1.561 1.00 96.38 199 VAL A C 1
ATOM 1499 O O . VAL A 1 199 ? 15.390 -11.130 -1.067 1.00 96.38 199 VAL A O 1
ATOM 1502 N N . GLY A 1 200 ? 14.863 -9.053 -1.767 1.00 95.19 200 GLY A N 1
ATOM 1503 C CA . GLY A 1 200 ? 16.073 -8.385 -1.308 1.00 95.19 200 GLY A CA 1
ATOM 1504 C C . GLY A 1 200 ? 15.722 -7.128 -0.525 1.00 95.19 200 GLY A C 1
ATOM 1505 O O . GLY A 1 200 ? 14.588 -6.650 -0.582 1.00 95.19 200 GLY A O 1
ATOM 1506 N N . LEU A 1 201 ? 16.703 -6.612 0.205 1.00 94.81 201 LEU A N 1
ATOM 1507 C CA . LEU A 1 201 ? 16.623 -5.314 0.871 1.00 94.81 201 LEU A CA 1
ATOM 1508 C C . LEU A 1 201 ? 17.197 -4.228 -0.047 1.00 94.81 201 LEU A C 1
ATOM 1510 O O . LEU A 1 201 ? 17.766 -4.532 -1.091 1.00 94.81 201 LEU A O 1
ATOM 1514 N N . GLU A 1 202 ? 17.029 -2.961 0.322 1.00 92.38 202 GLU A N 1
ATOM 1515 C CA . GLU A 1 202 ? 17.432 -1.823 -0.515 1.00 92.38 202 GLU A CA 1
ATOM 1516 C C . GLU A 1 202 ? 18.935 -1.806 -0.858 1.00 92.38 202 GLU A C 1
ATOM 1518 O O . GLU A 1 202 ? 19.310 -1.436 -1.966 1.00 92.38 202 GLU A O 1
ATOM 1523 N N . ASP A 1 203 ? 19.793 -2.251 0.058 1.00 92.88 203 ASP A N 1
ATOM 1524 C CA . ASP A 1 203 ? 21.245 -2.347 -0.131 1.00 92.88 203 ASP A CA 1
ATOM 1525 C C . ASP A 1 203 ? 21.675 -3.566 -0.967 1.00 92.88 203 ASP A C 1
ATOM 1527 O O . ASP A 1 203 ? 22.768 -3.587 -1.536 1.00 92.88 203 ASP A O 1
ATOM 1531 N N . LYS A 1 204 ? 20.815 -4.585 -1.063 1.00 94.94 204 LYS A N 1
ATOM 1532 C CA . LYS A 1 204 ? 21.043 -5.806 -1.842 1.00 94.94 204 LYS A CA 1
ATOM 1533 C C . LYS A 1 204 ? 19.737 -6.281 -2.492 1.00 94.94 204 LYS A C 1
ATOM 1535 O O . LYS A 1 204 ? 19.167 -7.296 -2.064 1.00 94.94 204 LYS A O 1
ATOM 1540 N N . PRO A 1 205 ? 19.245 -5.562 -3.516 1.00 94.75 205 PRO A N 1
ATOM 1541 C CA . PRO A 1 205 ? 17.943 -5.838 -4.099 1.00 94.75 205 PRO A CA 1
ATOM 1542 C C . PRO A 1 205 ? 17.948 -7.145 -4.896 1.00 94.75 205 PRO A C 1
ATOM 1544 O O . PRO A 1 205 ? 18.934 -7.528 -5.531 1.00 94.75 205 PRO A O 1
ATOM 1547 N N . ALA A 1 206 ? 16.807 -7.832 -4.901 1.00 95.38 206 ALA A N 1
ATOM 1548 C CA . ALA A 1 206 ? 16.564 -8.919 -5.837 1.00 95.38 206 ALA A CA 1
ATOM 1549 C C . ALA A 1 206 ? 16.111 -8.327 -7.179 1.00 95.38 206 ALA A C 1
ATOM 1551 O O . ALA A 1 206 ? 15.032 -7.750 -7.274 1.00 95.38 206 ALA A O 1
ATOM 1552 N N . ILE A 1 207 ? 16.932 -8.481 -8.218 1.00 94.12 207 ILE A N 1
ATOM 1553 C CA . ILE A 1 207 ? 16.662 -7.880 -9.529 1.00 94.12 207 ILE A CA 1
ATOM 1554 C C . ILE A 1 207 ? 15.798 -8.820 -10.377 1.00 94.12 207 ILE A C 1
ATOM 1556 O O . ILE A 1 207 ? 16.133 -9.991 -10.588 1.00 94.12 207 ILE A O 1
ATOM 1560 N N . GLY A 1 208 ? 14.695 -8.287 -10.901 1.00 92.94 208 GLY A N 1
ATOM 1561 C CA . GLY A 1 208 ? 13.753 -9.000 -11.757 1.00 92.94 208 GLY A CA 1
ATOM 1562 C C . GLY A 1 208 ? 13.028 -8.060 -12.717 1.00 92.94 208 GLY A C 1
ATOM 1563 O O . GLY A 1 208 ? 12.928 -6.861 -12.481 1.00 92.94 208 GLY A O 1
ATOM 1564 N N . TYR A 1 209 ? 12.531 -8.610 -13.826 1.00 92.81 209 TYR A N 1
ATOM 1565 C CA . TYR A 1 209 ? 11.800 -7.833 -14.831 1.00 92.81 209 TYR A CA 1
ATOM 1566 C C . TYR A 1 209 ? 10.333 -7.642 -14.448 1.00 92.81 209 TYR A C 1
ATOM 1568 O O . TYR A 1 209 ? 9.816 -6.531 -14.474 1.00 92.81 209 TYR A O 1
ATOM 1576 N N . THR A 1 210 ? 9.654 -8.730 -14.087 1.00 94.38 210 THR A N 1
ATOM 1577 C CA . THR A 1 210 ? 8.206 -8.738 -13.859 1.00 94.38 210 THR A CA 1
ATOM 1578 C C . THR A 1 210 ? 7.837 -9.620 -12.684 1.00 94.38 210 THR A C 1
ATOM 1580 O O . THR A 1 210 ? 8.490 -10.637 -12.447 1.00 94.38 210 THR A O 1
ATOM 1583 N N . ILE A 1 211 ? 6.726 -9.300 -12.032 1.00 95.38 211 ILE A N 1
ATOM 1584 C CA . ILE A 1 211 ? 6.157 -10.087 -10.937 1.00 95.38 211 ILE A CA 1
ATOM 1585 C C . ILE A 1 211 ? 4.627 -10.097 -11.035 1.00 95.38 211 ILE A C 1
ATOM 1587 O O . ILE A 1 211 ? 4.031 -9.134 -11.521 1.00 95.38 211 ILE A O 1
ATOM 1591 N N . HIS A 1 212 ? 3.971 -11.195 -10.652 1.00 95.06 212 HIS A N 1
ATOM 1592 C CA . HIS A 1 212 ? 2.506 -11.270 -10.683 1.00 95.06 212 HIS A CA 1
ATOM 1593 C C . HIS A 1 212 ? 1.902 -10.547 -9.478 1.00 95.06 212 HIS A C 1
ATOM 1595 O O . HIS A 1 212 ? 2.372 -10.702 -8.353 1.00 95.06 212 HIS A O 1
ATOM 1601 N N . ARG A 1 213 ? 0.815 -9.799 -9.709 1.00 94.00 213 ARG A N 1
ATOM 1602 C CA . ARG A 1 213 ? 0.060 -9.097 -8.654 1.00 94.00 213 ARG A CA 1
ATOM 1603 C C . ARG A 1 213 ? -0.380 -10.035 -7.527 1.00 94.00 213 ARG A C 1
ATOM 1605 O O . ARG A 1 213 ? -0.244 -9.674 -6.363 1.00 94.00 213 ARG A O 1
ATOM 1612 N N . ALA A 1 214 ? -0.856 -11.230 -7.880 1.00 94.19 214 ALA A N 1
ATOM 1613 C CA . ALA A 1 214 ? -1.272 -12.254 -6.924 1.00 94.19 214 ALA A CA 1
ATOM 1614 C C . ALA A 1 214 ? -0.126 -12.683 -5.992 1.00 94.19 214 ALA A C 1
ATOM 1616 O O . ALA A 1 214 ? -0.307 -12.671 -4.780 1.00 94.19 214 ALA A O 1
ATOM 1617 N N . ASP A 1 215 ? 1.065 -12.952 -6.541 1.00 96.00 215 ASP A N 1
ATOM 1618 C CA . ASP A 1 215 ? 2.222 -13.389 -5.747 1.00 96.00 215 ASP A CA 1
ATOM 1619 C C . ASP A 1 215 ? 2.703 -12.287 -4.787 1.00 96.00 215 ASP A C 1
ATOM 1621 O O . ASP A 1 215 ? 3.093 -12.581 -3.661 1.00 96.00 215 ASP A O 1
ATOM 1625 N N . VAL A 1 216 ? 2.654 -11.010 -5.200 1.00 95.62 216 VAL A N 1
ATOM 1626 C CA . VAL A 1 216 ? 2.980 -9.874 -4.314 1.00 95.62 216 VAL A CA 1
ATOM 1627 C C . VAL A 1 216 ? 1.974 -9.768 -3.172 1.00 95.62 216 VAL A C 1
ATOM 1629 O O . VAL A 1 216 ? 2.373 -9.587 -2.027 1.00 95.62 216 VAL A O 1
ATOM 1632 N N . GLY A 1 217 ? 0.677 -9.875 -3.475 1.00 94.75 217 GLY A N 1
ATOM 1633 C CA . GLY A 1 217 ? -0.375 -9.812 -2.461 1.00 94.75 217 GLY A CA 1
ATOM 1634 C C . GLY A 1 217 ? -0.268 -10.945 -1.440 1.00 94.75 217 GLY A C 1
ATOM 1635 O O . GLY A 1 217 ? -0.356 -10.693 -0.242 1.00 94.75 217 GLY A O 1
ATOM 1636 N N . GLU A 1 218 ? -0.021 -12.168 -1.910 1.00 95.31 218 GLU A N 1
ATOM 1637 C CA . GLU A 1 218 ? 0.160 -13.341 -1.053 1.00 95.31 218 GLU A CA 1
ATOM 1638 C C . GLU A 1 218 ? 1.440 -13.236 -0.212 1.00 95.31 218 GLU A C 1
ATOM 1640 O O . GLU A 1 218 ? 1.397 -13.465 0.992 1.00 95.31 218 GLU A O 1
ATOM 1645 N N . TRP A 1 219 ? 2.556 -12.780 -0.792 1.00 96.88 219 TRP A N 1
ATOM 1646 C CA . TRP A 1 219 ? 3.786 -12.539 -0.031 1.00 96.88 219 TRP A CA 1
ATOM 1647 C C . TRP A 1 219 ? 3.595 -11.496 1.075 1.00 96.88 219 TRP A C 1
ATOM 1649 O O . TRP A 1 219 ? 4.061 -11.705 2.191 1.00 96.88 219 TRP A O 1
ATOM 1659 N N . ILE A 1 220 ? 2.891 -10.391 0.788 1.00 96.38 220 ILE A N 1
ATOM 1660 C CA . ILE A 1 220 ? 2.577 -9.376 1.805 1.00 96.38 220 ILE A CA 1
ATOM 1661 C C . ILE A 1 220 ? 1.748 -10.005 2.927 1.00 96.38 220 ILE A C 1
ATOM 1663 O O . ILE A 1 220 ? 2.061 -9.782 4.086 1.00 96.38 220 ILE A O 1
ATOM 1667 N N . TYR A 1 221 ? 0.727 -10.799 2.598 1.00 94.50 221 TYR A N 1
ATOM 1668 C CA . TYR A 1 221 ? -0.114 -11.458 3.598 1.00 94.50 221 TYR A CA 1
ATOM 1669 C C . TYR A 1 221 ? 0.665 -12.435 4.494 1.00 94.50 221 TYR A C 1
ATOM 1671 O O . TYR A 1 221 ? 0.418 -12.495 5.695 1.00 94.50 221 TYR A O 1
ATOM 1679 N N . GLU A 1 222 ? 1.596 -13.195 3.917 1.00 95.75 222 GLU A N 1
ATOM 1680 C CA . GLU A 1 222 ? 2.327 -14.248 4.630 1.00 95.75 222 GLU A CA 1
ATOM 1681 C C . GLU A 1 222 ? 3.541 -13.733 5.415 1.00 95.75 222 GLU A C 1
ATOM 1683 O O . GLU A 1 222 ? 3.999 -14.405 6.337 1.00 95.75 222 GLU A O 1
ATOM 1688 N N . GLN A 1 223 ? 4.128 -12.595 5.027 1.00 95.56 223 GLN A N 1
ATOM 1689 C CA . GLN A 1 223 ? 5.424 -12.145 5.559 1.00 95.56 223 GLN A CA 1
ATOM 1690 C C . GLN A 1 223 ? 5.374 -10.827 6.338 1.00 95.56 223 GLN A C 1
ATOM 1692 O O . GLN A 1 223 ? 6.345 -10.520 7.035 1.00 95.56 223 GLN A O 1
ATOM 1697 N N . ILE A 1 224 ? 4.292 -10.048 6.223 1.00 92.44 224 ILE A N 1
ATOM 1698 C CA . ILE A 1 224 ? 4.172 -8.697 6.796 1.00 92.44 224 ILE A CA 1
ATOM 1699 C C . ILE A 1 224 ? 2.987 -8.602 7.762 1.00 92.44 224 ILE A C 1
ATOM 1701 O O . ILE A 1 224 ? 3.178 -8.076 8.887 1.00 92.44 224 ILE A O 1
#

pLDDT: mean 90.66, std 8.4, range [63.03, 98.38]

Organism: Mortierella alpina (NCBI:txid64518)

Radius of gyration: 18.27 Å; chains: 1; bounding box: 42×34×52 Å

Sequence (224 aa):
LFAAALARTPSKLTDMLLAQGVSQTILDTQLTVVKGDIADIAAIKNVLLSTKSTAPAIASQIISGIGGAPQMQWSLKRPVTIDNPNICATATTNIRQALREIYAEQPSTAQRKPSITVISTTGLSDVCEDVPFGFQTLYHVVLADPHKDKKEMERILTEDSALPDESARVFRGAIKIRPSLLTGDSNIKGGKGWQKLKVGLEDKPAIGYTIHRADVGEWIYEQI